Protein 4A8X (pdb70)

InterPro domains:
  IPR000504 RNA recognition motif domain [PF00076] (164-233)
  IPR000504 RNA recognition motif domain [PS50102] (161-240)
  IPR000504 RNA recognition motif domain [SM00360] (162-236)
  IPR012677 Nucleotide-binding alpha-beta plait domain superfamily [G3DSA:3.30.70.330] (127-305)
  IPR034201 RNPS1, RNA recognition motif [cd12365] (163-236)
  IPR035979 RNA-binding domain superfamily [SSF54928] (105-235)

CATH classification: 3.30.70.330

Nearest PDB structures (foldseek):
  4a8x-assembly1_A  TM=1.011E+00  e=8.736E-20  Homo sapiens
  8i0r-assembly1_4  TM=8.438E-01  e=8.632E-06  Homo sapiens
  8i0u-assembly1_4  TM=8.298E-01  e=2.847E-05  Homo sapiens
  8i0v-assembly1_4  TM=8.314E-01  e=3.474E-05  Homo sapiens
  7ocx-assembly1_C  TM=7.432E-01  e=3.780E-04  Caenorhabditis elegans

GO terms:
  GO:0005634 nucleus (C, IDA)
  GO:0005737 cytoplasm (C, IDA)
  GO:0003730 mRNA 3'-UTR binding (F, IDA)
  GO:0043065 positive regulation of apoptotic process (P, IDA)
  GO:0061574 ASAP complex (C, IDA)
  GO:0048025 negative regulation of mRNA splicing, via spliceosome (P, IDA)
  GO:0000184 nuclear-transcribed mRNA catabolic process, nonsense-mediated decay (P, IDA)
  GO:0035145 exon-exon junction complex (C, TAS)
  GO:0000184 nuclear-transcribed mRNA catabolic process, nonsense-mediated decay (P, IMP)
  GO:0000381 regulation of alternative mRNA splicing, via spliceosome (P, IMP)
  GO:0005634 nucleus (C, TAS)
  GO:0003723 RNA binding (F, TAS)
  GO:0006351 DNA-templated transcription (P, TAS)
  GO:0008380 RNA splicing (P, TAS)
  GO:0005654 nucleoplasm (C, TAS)
  GO:0005829 cytosol (C, TAS)
  GO:0005515 protein binding (F, IPI)
  GO:0005654 nucleoplasm (C, IDA)
  GO:0050684 regulation of mRNA processing (P, IDA)
  GO:0003723 RNA binding (F, HDA)

Solvent-accessible surface area: 12738 Å² total; per-residue (Å²): 165,185,133,36,36,15,0,45,0,5,149,9,5,79,12,6,49,54,105,0,0,86,63,0,0,46,64,10,18,137,17,142,92,52,42,28,32,71,32,213,150,13,93,72,11,21,85,19,62,0,50,0,30,2,119,53,45,107,28,1,92,95,0,39,114,37,0,64,23,1,28,0,0,12,35,117,1,59,5,65,51,31,149,56,111,70,96,245,151,47,100,120,54,8,109,92,4,112,21,104,33,30,0,7,14,34,13,52,63,109,86,46,46,98,119,187,126,100,134,41,75,74,101,141,42,1,0,2,2,1,49,0,0,20,26,104,116,40,53,35,27,153,50,90,46,0,58,80,30,99,46,11,94,72,54,23,81,15,48,1,27,40,45,0,32,1,88,52,1,8,60,54,0,48,137,72,83,96,90,9,64,50,100,23,2,53,0,29,0,0,9,1,47,20,31,90,101,151,107,14,19,107,58,58,116,23,13,33,10,74,1,73,75,102,40,143,36,22,88,44,23,0,47,58,56,128,8,124,13,10,14,16,1,1,0,1,9,58,70,113

Sequence (240 aa):
SMKPTKVHIGRLTRNVTKDHIMEIFSTYGKIKMIDMPVERMHHPHLSKGYAYVEFENPDEAEKALKHMDGGQIDGQEITATAVLAPWPRLLDDLFRKTKGTPCIYWLPLTPEAIAEPEKPIDREKTCPLLLRVFTTNNGRHHRMDEFSRGNVPSSELQIYTWMDATLKELTSLVKEVYPEARKKGTHFNFAIVFMDLKRPGYRVKEIGSTMSGRKGTDDSMTLQSQKFQIGDYLDIAITPP

Radius of gyration: 19.87 Å; Cα contacts (8 Å, |Δi|>4): 491; chains: 3; bounding box: 47×44×51 Å

Organism: Homo sapiens (NCBI:txid9606)

Structure (mmCIF, N/CA/C/O backbone):
data_4A8X
#
_entry.id   4A8X
#
_cell.length_a   38.868
_cell.length_b   73.331
_cell.length_c   50.754
_cell.angle_alpha   90.00
_cell.angle_beta   110.99
_cell.angle_gamma   90.00
#
_symmetry.space_group_name_H-M   'P 1 21 1'
#
loop_
_entity.id
_entity.type
_entity.pdbx_description
1 polymer 'RNA-BINDING PROTEIN WITH SERINE-RICH DOMAIN 1'
2 polymer 'HOOK-LIKE, ISOFORM A'
3 polymer 'HISTONE DEACETYLASE COMPLEX SUBUNIT SAP18'
4 water water
#
loop_
_atom_site.group_PDB
_atom_site.id
_atom_site.type_symbol
_atom_site.label_atom_id
_atom_site.label_alt_id
_atom_site.label_comp_id
_atom_site.label_asym_id
_atom_site.label_entity_id
_atom_site.label_seq_id
_atom_site.pdbx_PDB_ins_code
_atom_site.Cartn_x
_atom_site.Cartn_y
_atom_site.Cartn_z
_atom_site.occupancy
_atom_site.B_iso_or_equiv
_atom_site.auth_seq_id
_atom_site.auth_comp_id
_atom_site.auth_asym_id
_atom_site.auth_atom_id
_atom_site.pdbx_PDB_model_num
ATOM 1 N N . SER A 1 1 ? 28.305 -9.087 21.117 1.00 69.83 157 SER A N 1
ATOM 2 C CA . SER A 1 1 ? 28.291 -8.315 22.364 1.00 70.98 157 SER A CA 1
ATOM 3 C C . SER A 1 1 ? 28.676 -6.828 22.168 1.00 64.49 157 SER A C 1
ATOM 4 O O . SER A 1 1 ? 28.010 -5.950 22.717 1.00 60.90 157 SER A O 1
ATOM 11 N N . MET A 1 2 ? 29.725 -6.530 21.397 1.00 54.11 158 MET A N 1
ATOM 12 C CA . MET A 1 2 ? 30.001 -5.128 21.041 1.00 47.56 158 MET A CA 1
ATOM 13 C C . MET A 1 2 ? 28.805 -4.601 20.230 1.00 40.86 158 MET A C 1
ATOM 14 O O . MET A 1 2 ? 28.131 -5.362 19.553 1.00 43.97 158 MET A O 1
ATOM 28 N N . LYS A 1 3 ? 28.510 -3.311 20.313 1.00 37.27 159 LYS A N 1
ATOM 29 C CA . LYS A 1 3 ? 27.340 -2.804 19.613 1.00 34.98 159 LYS A CA 1
ATOM 30 C C . LYS A 1 3 ? 27.787 -2.283 18.230 1.00 32.63 159 LYS A C 1
ATOM 31 O O . LYS A 1 3 ? 28.966 -1.962 18.025 1.00 33.69 159 LYS A O 1
ATOM 50 N N . PRO A 1 4 ? 26.859 -2.242 17.276 1.00 32.51 160 PRO A N 1
ATOM 51 C CA . PRO A 1 4 ? 27.217 -1.879 15.899 1.00 32.06 160 PRO A CA 1
ATOM 52 C C . PRO A 1 4 ? 27.439 -0.383 15.740 1.00 31.40 160 PRO A C 1
ATOM 53 O O . PRO A 1 4 ? 26.841 0.393 16.490 1.00 28.84 160 PRO A O 1
ATOM 64 N N . THR A 1 5 ? 28.241 0.006 14.752 1.00 26.00 161 THR A N 1
ATOM 65 C CA . THR A 1 5 ? 28.410 1.420 14.381 1.00 25.27 161 THR A CA 1
ATOM 66 C C . THR A 1 5 ? 27.899 1.761 12.973 1.00 24.72 161 THR A C 1
ATOM 67 O O . THR A 1 5 ? 27.833 2.934 12.599 1.00 23.54 161 THR A O 1
ATOM 78 N N . LYS A 1 6 ? 27.536 0.746 12.198 1.00 21.74 162 LYS A N 1
ATOM 79 C CA . LYS A 1 6 ? 27.115 0.952 10.811 1.00 21.07 162 LYS A CA 1
ATOM 80 C C . LYS A 1 6 ? 25.598 0.846 10.694 1.00 19.37 162 LYS A C 1
ATOM 81 O O . LYS A 1 6 ? 24.990 -0.048 11.281 1.00 19.69 162 LYS A O 1
ATOM 100 N N . VAL A 1 7 ? 24.988 1.734 9.926 1.00 19.16 163 VAL A N 1
ATOM 101 C CA . VAL A 1 7 ? 23.539 1.711 9.732 1.00 20.71 163 VAL A CA 1
ATOM 102 C C . VAL A 1 7 ? 23.168 1.718 8.229 1.00 25.69 163 VAL A C 1
ATOM 103 O O . VAL A 1 7 ? 23.856 2.365 7.418 1.00 23.89 163 VAL A O 1
ATOM 116 N N . HIS A 1 8 ? 22.097 0.995 7.877 1.00 20.21 164 HIS A N 1
ATOM 117 C CA . HIS A 1 8 ? 21.535 1.016 6.512 1.00 18.32 164 HIS A CA 1
ATOM 118 C C . HIS A 1 8 ? 20.374 2.013 6.504 1.00 18.11 164 HIS A C 1
ATOM 119 O O . HIS A 1 8 ? 19.474 1.954 7.348 1.00 19.53 164 HIS A O 1
ATOM 133 N N . ILE A 1 9 ? 20.410 2.940 5.580 1.00 16.26 165 ILE A N 1
ATOM 134 C CA . ILE A 1 9 ? 19.323 3.892 5.372 1.00 18.80 165 ILE A CA 1
ATOM 135 C C . ILE A 1 9 ? 18.559 3.532 4.096 1.00 21.38 165 ILE A C 1
ATOM 136 O O . ILE A 1 9 ? 19.158 3.440 3.026 1.00 23.38 165 ILE A O 1
ATOM 152 N N . GLY A 1 10 ? 17.243 3.337 4.216 1.00 18.36 166 GLY A N 1
ATOM 153 C CA . GLY A 1 10 ? 16.423 2.864 3.110 1.00 20.18 166 GLY A CA 1
ATOM 154 C C . GLY A 1 10 ? 15.342 3.861 2.705 1.00 20.38 166 GLY A C 1
ATOM 155 O O . GLY A 1 10 ? 15.014 4.784 3.459 1.00 20.75 166 GLY A O 1
ATOM 159 N N . ARG A 1 11 ? 14.797 3.656 1.510 1.00 18.14 167 ARG A N 1
ATOM 160 C CA . ARG A 1 11 ? 13.702 4.473 0.967 1.00 20.45 167 ARG A CA 1
ATOM 161 C C . ARG A 1 11 ? 14.122 5.919 0.656 1.00 19.71 167 ARG A C 1
ATOM 162 O O . ARG A 1 11 ? 13.362 6.857 0.837 1.00 21.41 167 ARG A O 1
ATOM 183 N N . LEU A 1 12 ? 15.340 6.092 0.187 1.00 17.78 168 LEU A N 1
ATOM 184 C CA . LEU A 1 12 ? 15.821 7.403 -0.193 1.00 19.03 168 LEU A CA 1
ATOM 185 C C . LEU A 1 12 ? 15.218 7.739 -1.544 1.00 21.02 168 LEU A C 1
ATOM 186 O O . LEU A 1 12 ? 15.290 6.905 -2.467 1.00 17.97 168 LEU A O 1
ATOM 202 N N . THR A 1 13 ? 14.631 8.928 -1.692 1.00 15.42 169 THR A N 1
ATOM 203 C CA . THR A 1 13 ? 14.162 9.337 -3.005 1.00 19.33 169 THR A CA 1
ATOM 204 C C . THR A 1 13 ? 15.296 9.515 -4.013 1.00 20.49 169 THR A C 1
ATOM 205 O O . THR A 1 13 ? 16.477 9.623 -3.639 1.00 16.78 169 THR A O 1
ATOM 216 N N . ARG A 1 14 ? 14.921 9.554 -5.303 1.00 22.65 170 ARG A N 1
ATOM 217 C CA . ARG A 1 14 ? 15.866 9.806 -6.379 1.00 22.12 170 ARG A CA 1
ATOM 218 C C . ARG A 1 14 ? 16.486 11.218 -6.357 1.00 22.75 170 ARG A C 1
ATOM 219 O O . ARG A 1 14 ? 17.428 11.497 -7.083 1.00 25.06 170 ARG A O 1
ATOM 240 N N . ASN A 1 15 ? 15.947 12.140 -5.553 1.00 21.03 171 ASN A N 1
ATOM 241 C CA . ASN A 1 15 ? 16.588 13.445 -5.386 1.00 19.74 171 ASN A CA 1
ATOM 242 C C . ASN A 1 15 ? 17.770 13.407 -4.376 1.00 21.69 171 ASN A C 1
ATOM 243 O O . ASN A 1 15 ? 18.581 14.335 -4.336 1.00 17.55 171 ASN A O 1
ATOM 254 N N . VAL A 1 16 ? 17.838 12.384 -3.520 1.00 18.79 172 VAL A N 1
ATOM 255 C CA . VAL A 1 16 ? 18.806 12.422 -2.392 1.00 18.37 172 VAL A CA 1
ATOM 256 C C . VAL A 1 16 ? 20.231 12.082 -2.846 1.00 21.77 172 VAL A C 1
ATOM 257 O O . VAL A 1 16 ? 20.458 11.026 -3.436 1.00 23.02 172 VAL A O 1
ATOM 270 N N . THR A 1 17 ? 21.170 12.986 -2.560 1.00 18.62 173 THR A N 1
ATOM 271 C CA . THR A 1 17 ? 22.584 12.834 -2.908 1.00 21.34 173 THR A CA 1
ATOM 272 C C . THR A 1 17 ? 23.390 12.297 -1.734 1.00 22.90 173 THR A C 1
ATOM 273 O O . THR A 1 17 ? 22.946 12.354 -0.586 1.00 19.58 173 THR A O 1
ATOM 284 N N . LYS A 1 18 ? 24.591 11.798 -2.030 1.00 22.42 174 LYS A N 1
ATOM 285 C CA . LYS A 1 18 ? 25.522 11.356 -1.002 1.00 26.24 174 LYS A CA 1
ATOM 286 C C . LYS A 1 18 ? 25.833 12.502 -0.036 1.00 22.70 174 LYS A C 1
ATOM 287 O O . LYS A 1 18 ? 25.942 12.262 1.145 1.00 23.18 174 LYS A O 1
ATOM 291 N N . ASP A 1 19 ? 25.961 13.736 -0.538 1.00 26.05 175 ASP A N 1
ATOM 292 C CA . ASP A 1 19 ? 26.214 14.920 0.312 1.00 30.36 175 ASP A CA 1
ATOM 293 C C . ASP A 1 19 ? 25.045 15.241 1.250 1.00 27.98 175 ASP A C 1
ATOM 294 O O . ASP A 1 19 ? 25.238 15.723 2.374 1.00 23.37 175 ASP A O 1
ATOM 303 N N . HIS A 1 20 ? 23.823 14.989 0.791 1.00 22.80 176 HIS A N 1
ATOM 304 C CA . HIS A 1 20 ? 22.652 15.197 1.618 1.00 19.22 176 HIS A CA 1
ATOM 305 C C . HIS A 1 20 ? 22.751 14.245 2.812 1.00 20.64 176 HIS A C 1
ATOM 306 O O . HIS A 1 20 ? 22.479 14.626 3.943 1.00 19.21 176 HIS A O 1
ATOM 320 N N . ILE A 1 21 ? 23.153 13.012 2.543 1.00 16.93 177 ILE A N 1
ATOM 321 C CA . ILE A 1 21 ? 23.225 11.988 3.584 1.00 19.77 177 ILE A CA 1
ATOM 322 C C . ILE A 1 21 ? 24.316 12.360 4.582 1.00 17.55 177 ILE A C 1
ATOM 323 O O . ILE A 1 21 ? 24.140 12.199 5.790 1.00 19.48 177 ILE A O 1
ATOM 339 N N . MET A 1 22 ? 25.445 12.857 4.080 1.00 23.20 178 MET A N 1
ATOM 340 C CA . MET A 1 22 ? 26.554 13.289 4.943 1.00 22.30 178 MET A CA 1
ATOM 341 C C . MET A 1 22 ? 26.072 14.410 5.856 1.00 24.08 178 MET A C 1
ATOM 342 O O . MET A 1 22 ? 26.280 14.371 7.081 1.00 22.27 178 MET A O 1
ATOM 356 N N . GLU A 1 23 ? 25.434 15.418 5.261 1.00 22.81 179 GLU A N 1
ATOM 357 C CA . GLU A 1 23 ? 24.931 16.567 6.009 1.00 26.33 179 GLU A CA 1
ATOM 358 C C . GLU A 1 23 ? 23.876 16.159 7.068 1.00 24.16 179 GLU A C 1
ATOM 359 O O . GLU A 1 23 ? 23.941 16.574 8.237 1.00 20.11 179 GLU A O 1
ATOM 371 N N . ILE A 1 24 ? 22.914 15.320 6.681 1.00 18.35 180 ILE A N 1
ATOM 372 C CA . ILE A 1 24 ? 21.830 14.991 7.572 1.00 16.31 180 ILE A CA 1
ATOM 373 C C . ILE A 1 24 ? 22.326 14.119 8.756 1.00 17.49 180 ILE A C 1
ATOM 374 O O . ILE A 1 24 ? 22.004 14.379 9.909 1.00 17.79 180 ILE A O 1
ATOM 390 N N . PHE A 1 25 ? 23.079 13.077 8.467 1.00 17.01 181 PHE A N 1
ATOM 391 C CA . PHE A 1 25 ? 23.419 12.101 9.494 1.00 21.16 181 PHE A CA 1
ATOM 392 C C . PHE A 1 25 ? 24.593 12.545 10.374 1.00 21.48 181 PHE A C 1
ATOM 393 O O . PHE A 1 25 ? 24.792 12.049 11.493 1.00 20.46 181 PHE A O 1
ATOM 410 N N . SER A 1 26 ? 25.329 13.524 9.886 1.00 19.91 182 SER A N 1
ATOM 411 C CA . SER A 1 26 ? 26.386 14.140 10.691 1.00 24.96 182 SER A CA 1
ATOM 412 C C . SER A 1 26 ? 25.767 14.844 11.894 1.00 26.10 182 SER A C 1
ATOM 413 O O . SER A 1 26 ? 26.440 15.064 12.914 1.00 26.69 182 SER A O 1
ATOM 421 N N . THR A 1 27 ? 24.486 15.186 11.787 1.00 23.76 183 THR A N 1
ATOM 422 C CA . THR A 1 27 ? 23.713 15.655 12.944 1.00 29.29 183 THR A CA 1
ATOM 423 C C . THR A 1 27 ? 23.902 14.724 14.159 1.00 27.38 183 THR A C 1
ATOM 424 O O . THR A 1 27 ? 23.797 15.178 15.297 1.00 25.99 183 THR A O 1
ATOM 435 N N . TYR A 1 28 ? 24.134 13.430 13.916 1.00 22.31 184 TYR A N 1
ATOM 436 C CA . TYR A 1 28 ? 24.050 12.434 14.987 1.00 25.03 184 TYR A CA 1
ATOM 437 C C . TYR A 1 28 ? 25.427 11.916 15.433 1.00 30.09 184 TYR A C 1
ATOM 438 O O . TYR A 1 28 ? 25.512 11.151 16.392 1.00 28.03 184 TYR A O 1
ATOM 456 N N . GLY A 1 29 ? 26.495 12.326 14.749 1.00 29.79 185 GLY A N 1
ATOM 457 C CA . GLY A 1 29 ? 27.818 11.884 15.135 1.00 31.70 185 GLY A CA 1
ATOM 458 C C . GLY A 1 29 ? 28.791 12.029 13.997 1.00 30.68 185 GLY A C 1
ATOM 459 O O . GLY A 1 29 ? 28.433 12.497 12.926 1.00 31.80 185 GLY A O 1
ATOM 463 N N . LYS A 1 30 ? 30.024 11.620 14.244 1.00 30.90 186 LYS A N 1
ATOM 464 C CA . LYS A 1 30 ? 31.081 11.678 13.258 1.00 31.33 186 LYS A CA 1
ATOM 465 C C . LYS A 1 30 ? 31.001 10.471 12.330 1.00 29.87 186 LYS A C 1
ATOM 466 O O . LYS A 1 30 ? 31.045 9.332 12.778 1.00 28.57 186 LYS A O 1
ATOM 485 N N . ILE A 1 31 ? 30.924 10.742 11.041 1.00 26.89 187 ILE A N 1
ATOM 486 C CA . ILE A 1 31 ? 30.787 9.695 10.047 1.00 28.10 187 ILE A CA 1
ATOM 487 C C . ILE A 1 31 ? 32.177 9.301 9.557 1.00 31.93 187 ILE A C 1
ATOM 488 O O . ILE A 1 31 ? 32.978 10.148 9.159 1.00 34.44 187 ILE A O 1
ATOM 504 N N . LYS A 1 32 ? 32.466 8.010 9.619 1.00 27.70 188 LYS A N 1
ATOM 505 C CA . LYS A 1 32 ? 33.766 7.483 9.217 1.00 35.52 188 LYS A CA 1
ATOM 506 C C . LYS A 1 32 ? 33.758 6.925 7.798 1.00 33.15 188 LYS A C 1
ATOM 507 O O . LYS A 1 32 ? 34.807 6.846 7.162 1.00 30.66 188 LYS A O 1
ATOM 526 N N . MET A 1 33 ? 32.589 6.512 7.304 1.00 27.15 189 MET A N 1
ATOM 527 C CA . MET A 1 33 ? 32.475 5.999 5.935 1.00 31.75 189 MET A CA 1
ATOM 528 C C . MET A 1 33 ? 31.027 6.060 5.458 1.00 30.78 189 MET A C 1
ATOM 529 O O . MET A 1 33 ? 30.109 5.886 6.268 1.00 27.59 189 MET A O 1
ATOM 543 N N . ILE A 1 34 ? 30.830 6.355 4.164 1.00 25.89 190 ILE A N 1
ATOM 544 C CA . ILE A 1 34 ? 29.521 6.259 3.527 1.00 27.04 190 ILE A CA 1
ATOM 545 C C . ILE A 1 34 ? 29.599 5.433 2.243 1.00 30.82 190 ILE A C 1
ATOM 546 O O . ILE A 1 34 ? 30.579 5.510 1.482 1.00 32.65 190 ILE A O 1
ATOM 562 N N . ASP A 1 35 ? 28.575 4.620 2.006 1.00 29.65 191 ASP A N 1
ATOM 563 C CA . ASP A 1 35 ? 28.489 3.858 0.760 1.00 29.62 191 ASP A CA 1
ATOM 564 C C . ASP A 1 35 ? 27.076 3.992 0.189 1.00 31.68 191 ASP A C 1
ATOM 565 O O . ASP A 1 35 ? 26.109 3.508 0.793 1.00 28.27 191 ASP A O 1
ATOM 574 N N . MET A 1 36 ? 26.964 4.677 -0.947 1.00 27.87 192 MET A N 1
ATOM 575 C CA . MET A 1 36 ? 25.700 4.927 -1.602 1.00 30.52 192 MET A CA 1
ATOM 576 C C . MET A 1 36 ? 25.785 4.441 -3.081 1.00 28.78 192 MET A C 1
ATOM 577 O O . MET A 1 36 ? 26.120 5.195 -3.988 1.00 30.10 192 MET A O 1
ATOM 591 N N . PRO A 1 37 ? 25.469 3.164 -3.310 1.00 25.72 193 PRO A N 1
ATOM 592 C CA . PRO A 1 37 ? 25.679 2.574 -4.635 1.00 31.98 193 PRO A CA 1
ATOM 593 C C . PRO A 1 37 ? 24.767 3.220 -5.680 1.00 36.62 193 PRO A C 1
ATOM 594 O O . PRO A 1 37 ? 23.659 3.672 -5.364 1.00 34.20 193 PRO A O 1
ATOM 605 N N . VAL A 1 38 ? 25.254 3.257 -6.916 1.00 39.60 194 VAL A N 1
ATOM 606 C CA . VAL A 1 38 ? 24.551 3.903 -8.019 1.00 37.12 194 VAL A CA 1
ATOM 607 C C . VAL A 1 38 ? 24.044 2.863 -8.998 1.00 37.86 194 VAL A C 1
ATOM 608 O O . VAL A 1 38 ? 24.541 1.747 -9.027 1.00 37.20 194 VAL A O 1
ATOM 621 N N . GLU A 1 39 ? 23.068 3.241 -9.815 1.00 41.14 195 GLU A N 1
ATOM 622 C CA . GLU A 1 39 ? 22.555 2.344 -10.848 1.00 43.79 195 GLU A CA 1
ATOM 623 C C . GLU A 1 39 ? 23.667 2.046 -11.877 1.00 40.14 195 GLU A C 1
ATOM 624 O O . GLU A 1 39 ? 24.237 2.963 -12.487 1.00 42.28 195 GLU A O 1
ATOM 636 N N . ARG A 1 40 ? 23.997 0.767 -12.014 1.00 46.45 196 ARG A N 1
ATOM 637 C CA . ARG A 1 40 ? 25.010 0.309 -12.973 1.00 58.58 196 ARG A CA 1
ATOM 638 C C . ARG A 1 40 ? 24.867 0.980 -14.342 1.00 59.19 196 ARG A C 1
ATOM 639 O O . ARG A 1 40 ? 25.804 1.602 -14.856 1.00 52.44 196 ARG A O 1
ATOM 660 N N . MET A 1 41 ? 23.669 0.880 -14.902 1.00 55.76 197 MET A N 1
ATOM 661 C CA . MET A 1 41 ? 23.402 1.372 -16.244 1.00 59.55 197 MET A CA 1
ATOM 662 C C . MET A 1 41 ? 22.979 2.846 -16.272 1.00 57.24 197 MET A C 1
ATOM 663 O O . MET A 1 41 ? 22.822 3.421 -17.352 1.00 49.65 197 MET A O 1
ATOM 677 N N . HIS A 1 42 ? 22.745 3.446 -15.101 1.00 51.64 198 HIS A N 1
ATOM 678 C CA A HIS A 1 42 ? 22.511 4.886 -15.003 0.50 49.07 198 HIS A CA 1
ATOM 679 C CA B HIS A 1 42 ? 22.539 4.894 -15.015 0.50 49.10 198 HIS A CA 1
ATOM 680 C C . HIS A 1 42 ? 23.224 5.452 -13.772 1.00 45.63 198 HIS A C 1
ATOM 681 O O . HIS A 1 42 ? 22.580 5.740 -12.761 1.00 41.18 198 HIS A O 1
ATOM 708 N N . PRO A 1 43 ? 24.553 5.619 -13.856 1.00 45.53 199 PRO A N 1
ATOM 709 C CA . PRO A 1 43 ? 25.385 6.031 -12.712 1.00 42.75 199 PRO A CA 1
ATOM 710 C C . PRO A 1 43 ? 25.001 7.357 -12.041 1.00 40.10 199 PRO A C 1
ATOM 711 O O . PRO A 1 43 ? 25.444 7.604 -10.925 1.00 35.06 199 PRO A O 1
ATOM 722 N N . HIS A 1 44 ? 24.212 8.198 -12.698 1.00 38.32 200 HIS A N 1
ATOM 723 C CA . HIS A 1 44 ? 23.844 9.473 -12.092 1.00 37.95 200 HIS A CA 1
ATOM 724 C C . HIS A 1 44 ? 22.749 9.291 -11.031 1.00 34.12 200 HIS A C 1
ATOM 725 O O . HIS A 1 44 ? 22.396 10.241 -10.322 1.00 29.72 200 HIS A O 1
ATOM 739 N N . LEU A 1 45 ? 22.230 8.067 -10.940 1.00 33.44 201 LEU A N 1
ATOM 740 C CA . LEU A 1 45 ? 21.133 7.735 -10.055 1.00 29.71 201 LEU A CA 1
ATOM 741 C C . LEU A 1 45 ? 21.579 6.753 -8.983 1.00 29.95 201 LEU A C 1
ATOM 742 O O . LEU A 1 45 ? 22.339 5.833 -9.250 1.00 32.06 201 LEU A O 1
ATOM 758 N N . SER A 1 46 ? 21.074 6.935 -7.778 1.00 24.91 202 SER A N 1
ATOM 759 C CA . SER A 1 46 ? 21.365 6.005 -6.687 1.00 25.31 202 SER A CA 1
ATOM 760 C C . SER A 1 46 ? 20.413 4.821 -6.770 1.00 26.86 202 SER A C 1
ATOM 761 O O . SER A 1 46 ? 19.451 4.846 -7.548 1.00 26.95 202 SER A O 1
ATOM 769 N N . LYS A 1 47 ? 20.673 3.784 -5.980 1.00 24.71 203 LYS A N 1
ATOM 770 C CA . LYS A 1 47 ? 19.746 2.677 -5.834 1.00 25.62 203 LYS A CA 1
ATOM 771 C C . LYS A 1 47 ? 18.727 2.880 -4.709 1.00 27.41 203 LYS A C 1
ATOM 772 O O . LYS A 1 47 ? 17.951 1.974 -4.390 1.00 26.04 203 LYS A O 1
ATOM 791 N N . GLY A 1 48 ? 18.732 4.048 -4.076 1.00 21.68 204 GLY A N 1
ATOM 792 C CA . GLY A 1 48 ? 17.697 4.358 -3.096 1.00 24.04 204 GLY A CA 1
ATOM 793 C C . GLY A 1 48 ? 18.036 3.967 -1.666 1.00 21.39 204 GLY A C 1
ATOM 794 O O . GLY A 1 48 ? 17.164 3.939 -0.809 1.00 20.56 204 GLY A O 1
ATOM 798 N N . TYR A 1 49 ? 19.312 3.679 -1.414 1.00 20.88 205 TYR A N 1
ATOM 799 C CA . TYR A 1 49 ? 19.751 3.390 -0.066 1.00 20.09 205 TYR A CA 1
ATOM 800 C C . TYR A 1 49 ? 21.216 3.801 0.159 1.00 21.17 205 TYR A C 1
ATOM 801 O O . TYR A 1 49 ? 21.945 4.069 -0.802 1.00 20.12 205 TYR A O 1
ATOM 819 N N . ALA A 1 50 ? 21.619 3.865 1.435 1.00 18.70 206 ALA A N 1
ATOM 820 C CA . ALA A 1 50 ? 22.998 4.166 1.798 1.00 22.82 206 ALA A CA 1
ATOM 821 C C . ALA A 1 50 ? 23.404 3.421 3.072 1.00 24.77 206 ALA A C 1
ATOM 822 O O . ALA A 1 50 ? 22.563 3.132 3.926 1.00 24.29 206 ALA A O 1
ATOM 829 N N . TYR A 1 51 ? 24.694 3.111 3.197 1.00 22.14 207 TYR A N 1
ATOM 830 C CA . TYR A 1 51 ? 25.218 2.689 4.495 1.00 23.58 207 TYR A CA 1
ATOM 831 C C . TYR A 1 51 ? 26.022 3.840 5.082 1.00 27.09 207 TYR A C 1
ATOM 832 O O . TYR A 1 51 ? 26.783 4.524 4.369 1.00 30.54 207 TYR A O 1
ATOM 850 N N . VAL A 1 52 ? 25.828 4.076 6.373 1.00 22.12 208 VAL A N 1
ATOM 851 C CA . VAL A 1 52 ? 26.587 5.092 7.092 1.00 22.93 208 VAL A CA 1
ATOM 852 C C . VAL A 1 52 ? 27.261 4.460 8.328 1.00 25.32 208 VAL A C 1
ATOM 853 O O . VAL A 1 52 ? 26.597 3.826 9.156 1.00 21.52 208 VAL A O 1
ATOM 866 N N . GLU A 1 53 ? 28.574 4.620 8.438 1.00 24.36 209 GLU A N 1
ATOM 867 C CA . GLU A 1 53 ? 29.305 4.083 9.587 1.00 28.01 209 GLU A CA 1
ATOM 868 C C . GLU A 1 53 ? 29.799 5.227 10.441 1.00 26.68 209 GLU A C 1
ATOM 869 O O . GLU A 1 53 ? 30.486 6.120 9.942 1.00 25.54 209 GLU A O 1
ATOM 881 N N . PHE A 1 54 ? 29.443 5.190 11.723 1.00 23.92 210 PHE A N 1
ATOM 882 C CA . PHE A 1 54 ? 29.828 6.224 12.667 1.00 24.35 210 PHE A CA 1
ATOM 883 C C . PHE A 1 54 ? 31.080 5.789 13.423 1.00 27.10 210 PHE A C 1
ATOM 884 O O . PHE A 1 54 ? 31.505 4.633 13.339 1.00 30.19 210 PHE A O 1
ATOM 901 N N . GLU A 1 55 ? 31.657 6.729 14.155 1.00 26.49 211 GLU A N 1
ATOM 902 C CA . GLU A 1 55 ? 32.839 6.482 14.955 1.00 28.86 211 GLU A CA 1
ATOM 903 C C . GLU A 1 55 ? 32.555 5.617 16.188 1.00 35.53 211 GLU A C 1
ATOM 904 O O . GLU A 1 55 ? 33.435 4.873 16.656 1.00 35.28 211 GLU A O 1
ATOM 916 N N . ASN A 1 56 ? 31.360 5.727 16.754 1.00 33.48 212 ASN A N 1
ATOM 917 C CA . ASN A 1 56 ? 31.067 4.925 17.942 1.00 33.64 212 ASN A CA 1
ATOM 918 C C . ASN A 1 56 ? 29.613 4.500 18.019 1.00 27.43 212 ASN A C 1
ATOM 919 O O . ASN A 1 56 ? 28.744 5.094 17.392 1.00 29.46 212 ASN A O 1
ATOM 930 N N . PRO A 1 57 ? 29.345 3.412 18.730 1.00 29.64 213 PRO A N 1
ATOM 931 C CA . PRO A 1 57 ? 27.996 2.851 18.802 1.00 30.63 213 PRO A CA 1
ATOM 932 C C . PRO A 1 57 ? 26.942 3.800 19.344 1.00 28.30 213 PRO A C 1
ATOM 933 O O . PRO A 1 57 ? 25.795 3.679 18.942 1.00 29.45 213 PRO A O 1
ATOM 944 N N . ASP A 1 58 ? 27.301 4.691 20.263 1.00 29.04 214 ASP A N 1
ATOM 945 C CA . ASP A 1 58 ? 26.341 5.646 20.817 1.00 28.98 214 ASP A CA 1
ATOM 946 C C . ASP A 1 58 ? 25.772 6.532 19.695 1.00 27.81 214 ASP A C 1
ATOM 947 O O . ASP A 1 58 ? 24.596 6.809 19.644 1.00 29.79 214 ASP A O 1
ATOM 956 N N . GLU A 1 59 ? 26.627 6.974 18.805 1.00 26.51 215 GLU A N 1
ATOM 957 C CA . GLU A 1 59 ? 26.194 7.789 17.683 1.00 25.40 215 GLU A CA 1
ATOM 958 C C . GLU A 1 59 ? 25.228 7.020 16.755 1.00 28.46 215 GLU A C 1
ATOM 959 O O . GLU A 1 59 ? 24.151 7.525 16.397 1.00 23.75 215 GLU A O 1
ATOM 971 N N . ALA A 1 60 ? 25.607 5.798 16.372 1.00 25.20 216 ALA A N 1
ATOM 972 C CA . ALA A 1 60 ? 24.729 4.970 15.531 1.00 25.17 216 ALA A CA 1
ATOM 973 C C . ALA A 1 60 ? 23.364 4.736 16.178 1.00 26.33 216 ALA A C 1
ATOM 974 O O . ALA A 1 60 ? 22.306 4.849 15.517 1.00 22.10 216 ALA A O 1
ATOM 981 N N . GLU A 1 61 ? 23.373 4.409 17.466 1.00 26.42 217 GLU A N 1
ATOM 982 C CA . GLU A 1 61 ? 22.143 4.302 18.245 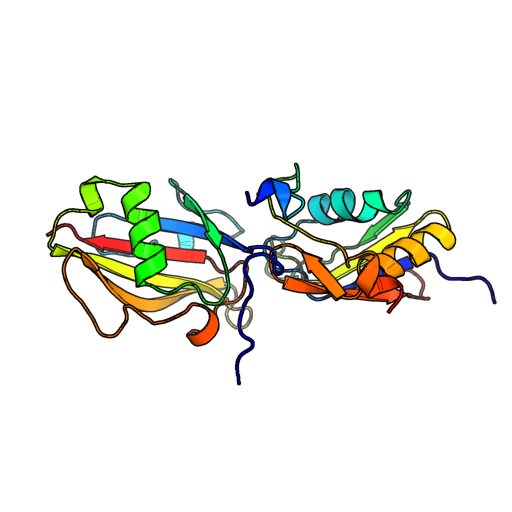1.00 27.35 217 GLU A CA 1
ATOM 983 C C . GLU A 1 61 ? 21.295 5.578 18.154 1.00 25.64 217 GLU A C 1
ATOM 984 O O . GLU A 1 61 ? 20.069 5.513 17.983 1.00 25.55 217 GLU A O 1
ATOM 996 N N . LYS A 1 62 ? 21.948 6.721 18.276 1.00 27.68 218 LYS A N 1
ATOM 997 C CA . LYS A 1 62 ? 21.266 8.020 18.229 1.00 27.97 218 LYS A CA 1
ATOM 998 C C . LYS A 1 62 ? 20.622 8.245 16.873 1.00 24.87 218 LYS A C 1
ATOM 999 O O . LYS A 1 62 ? 19.475 8.734 16.780 1.00 21.44 218 LYS A O 1
ATOM 1018 N N . ALA A 1 63 ? 21.372 7.919 15.834 1.00 25.30 219 ALA A N 1
ATOM 1019 C CA . ALA A 1 63 ? 20.848 8.068 14.469 1.00 23.51 219 ALA A CA 1
ATOM 1020 C C . ALA A 1 63 ? 19.634 7.185 14.259 1.00 21.88 219 ALA A C 1
ATOM 1021 O O . ALA A 1 63 ? 18.625 7.611 13.681 1.00 22.26 219 ALA A O 1
ATOM 1028 N N . LEU A 1 64 ? 19.730 5.947 14.707 1.00 22.43 220 LEU A N 1
ATOM 1029 C CA . LEU A 1 64 ? 18.612 5.009 14.569 1.00 25.29 220 LEU A CA 1
ATOM 1030 C C . LEU A 1 64 ? 17.384 5.503 15.350 1.00 24.41 220 LEU A C 1
ATOM 1031 O O . LEU A 1 64 ? 16.266 5.446 14.862 1.00 21.49 220 LEU A O 1
ATOM 1047 N N . LYS A 1 65 ? 17.632 5.936 16.581 1.00 30.67 221 LYS A N 1
ATOM 1048 C CA . LYS A 1 65 ? 16.631 6.543 17.461 1.00 32.72 221 LYS A CA 1
ATOM 1049 C C . LYS A 1 65 ? 15.828 7.698 16.786 1.00 31.40 221 LYS A C 1
ATOM 1050 O O . LYS A 1 65 ? 14.585 7.683 16.800 1.00 29.71 221 LYS A O 1
ATOM 1069 N N . HIS A 1 66 ? 16.530 8.662 16.174 1.00 26.83 222 HIS A N 1
ATOM 1070 C CA . HIS A 1 66 ? 15.902 9.839 15.555 1.00 26.67 222 HIS A CA 1
ATOM 1071 C C . HIS A 1 66 ? 15.435 9.663 14.111 1.00 25.65 222 HIS A C 1
ATOM 1072 O O . HIS A 1 66 ? 14.595 10.429 13.646 1.00 29.62 222 HIS A O 1
ATOM 1086 N N . MET A 1 67 ? 15.969 8.696 13.379 1.00 20.43 223 MET A N 1
ATOM 1087 C CA . MET A 1 67 ? 15.704 8.671 11.935 1.00 21.92 223 MET A CA 1
ATOM 1088 C C . MET A 1 67 ? 15.079 7.390 11.354 1.00 20.91 223 MET A C 1
ATOM 1089 O O . MET A 1 67 ? 14.698 7.380 10.190 1.00 23.77 223 MET A O 1
ATOM 1103 N N . ASP A 1 68 ? 14.939 6.326 12.138 1.00 22.53 224 ASP A N 1
ATOM 1104 C CA . ASP A 1 68 ? 14.230 5.166 11.647 1.00 24.64 224 ASP A CA 1
ATOM 1105 C C . ASP A 1 68 ? 12.757 5.548 11.717 1.00 26.10 224 ASP A C 1
ATOM 1106 O O . ASP A 1 68 ? 12.223 5.718 12.804 1.00 26.02 224 ASP A O 1
ATOM 1115 N N . GLY A 1 69 ? 12.126 5.780 10.571 1.00 25.45 225 GLY A N 1
ATOM 1116 C CA . GLY A 1 69 ? 10.803 6.391 10.582 1.00 24.87 225 GLY A CA 1
ATOM 1117 C C . GLY A 1 69 ? 10.786 7.892 10.413 1.00 24.55 225 GLY A C 1
ATOM 1118 O O . GLY A 1 69 ? 9.708 8.502 10.386 1.00 23.54 225 GLY A O 1
ATOM 1122 N N . GLY A 1 70 ? 11.974 8.498 10.292 1.00 19.12 226 GLY A N 1
ATOM 1123 C CA . GLY A 1 70 ? 12.111 9.922 10.036 1.00 18.44 226 GLY A CA 1
ATOM 1124 C C . GLY A 1 70 ? 11.805 10.153 8.546 1.00 18.60 226 GLY A C 1
ATOM 1125 O O . GLY A 1 70 ? 11.380 9.218 7.828 1.00 17.53 226 GLY A O 1
ATOM 1129 N N . GLN A 1 71 ? 11.969 11.382 8.105 1.00 18.75 227 GLN A N 1
ATOM 1130 C CA . GLN A 1 71 ? 11.647 11.762 6.725 1.00 19.29 227 GLN A CA 1
ATOM 1131 C C . GLN A 1 71 ? 12.804 12.441 6.034 1.00 17.61 227 GLN A C 1
ATOM 1132 O O . GLN A 1 71 ? 13.474 13.269 6.633 1.00 14.60 227 GLN A O 1
ATOM 1146 N N . ILE A 1 72 ? 13.015 12.106 4.757 1.00 13.71 228 ILE A N 1
ATOM 1147 C CA . ILE A 1 72 ? 13.992 12.783 3.909 1.00 12.74 228 ILE A CA 1
ATOM 1148 C C . ILE A 1 72 ? 13.369 13.018 2.518 1.00 13.44 228 ILE A 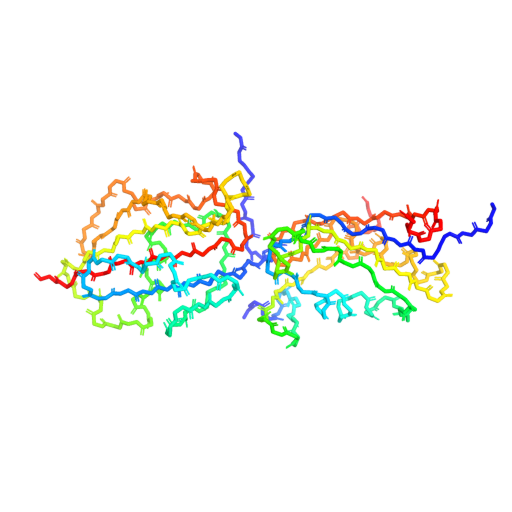C 1
ATOM 1149 O O . ILE A 1 72 ? 12.839 12.080 1.901 1.00 14.70 228 ILE A O 1
ATOM 1165 N N . ASP A 1 73 ? 13.423 14.261 2.070 1.00 12.66 229 ASP A N 1
ATOM 1166 C CA . ASP A 1 73 ? 12.780 14.722 0.836 1.00 20.44 229 ASP A CA 1
ATOM 1167 C C . ASP A 1 73 ? 11.346 14.244 0.681 1.00 19.95 229 ASP A C 1
ATOM 1168 O O . ASP A 1 73 ? 10.978 13.702 -0.380 1.00 19.50 229 ASP A O 1
ATOM 1177 N N . GLY A 1 74 ? 10.551 14.397 1.743 1.00 20.94 230 GLY A N 1
ATOM 1178 C CA . GLY A 1 74 ? 9.121 14.178 1.689 1.00 17.74 230 GLY A CA 1
ATOM 1179 C C . GLY A 1 74 ? 8.708 12.732 1.770 1.00 21.05 230 GLY A C 1
ATOM 1180 O O . GLY A 1 74 ? 7.553 12.402 1.544 1.00 22.11 230 GLY A O 1
ATOM 1184 N N . GLN A 1 75 ? 9.657 11.864 2.082 1.00 17.21 231 GLN A N 1
ATOM 1185 C CA . GLN A 1 75 ? 9.407 10.440 2.137 1.00 17.79 231 GLN A CA 1
ATOM 1186 C C . GLN A 1 75 ? 9.925 9.850 3.457 1.00 15.82 231 GLN A C 1
ATOM 1187 O O . GLN A 1 75 ? 11.024 10.169 3.921 1.00 18.62 231 GLN A O 1
ATOM 1201 N N . GLU A 1 76 ? 9.123 8.989 4.066 1.00 17.06 232 GLU A N 1
ATOM 1202 C CA . GLU A 1 76 ? 9.547 8.272 5.260 1.00 16.86 232 GLU A CA 1
ATOM 1203 C C . GLU A 1 76 ? 10.666 7.246 4.953 1.00 20.28 232 GLU A C 1
ATOM 1204 O O . GLU A 1 76 ? 10.605 6.511 3.962 1.00 18.51 232 GLU A O 1
ATOM 1216 N N . ILE A 1 77 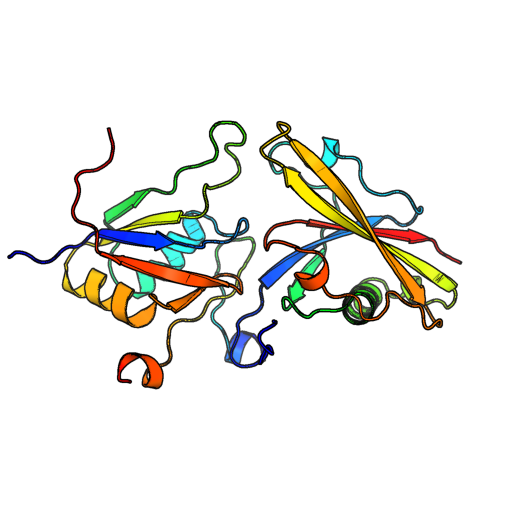? 11.722 7.242 5.777 1.00 16.56 233 ILE A N 1
ATOM 1217 C CA . ILE A 1 77 ? 12.897 6.377 5.521 1.00 14.57 233 ILE A CA 1
ATOM 1218 C C . ILE A 1 77 ? 13.004 5.312 6.619 1.00 19.13 233 ILE A C 1
ATOM 1219 O O . ILE A 1 77 ? 12.347 5.405 7.650 1.00 19.53 233 ILE A O 1
ATOM 1235 N N . THR A 1 78 ? 13.787 4.285 6.358 1.00 20.13 234 THR A N 1
ATOM 1236 C CA . THR A 1 78 ? 14.089 3.241 7.350 1.00 21.41 234 THR A CA 1
ATOM 1237 C C . THR A 1 78 ? 15.560 3.408 7.777 1.00 22.80 234 THR A C 1
ATOM 1238 O O . THR A 1 78 ? 16.381 3.870 6.993 1.00 21.19 234 THR A O 1
ATOM 1249 N N . ALA A 1 79 ? 15.868 3.066 9.016 1.00 18.70 235 ALA A N 1
ATOM 1250 C CA . ALA A 1 79 ? 17.246 3.094 9.505 1.00 19.52 235 ALA A CA 1
ATOM 1251 C C . ALA A 1 79 ? 17.457 1.859 10.370 1.00 23.20 235 ALA A C 1
ATOM 1252 O O . ALA A 1 79 ? 16.683 1.602 11.299 1.00 21.97 235 ALA A O 1
ATOM 1259 N N . THR A 1 80 ? 18.450 1.046 10.027 1.00 22.06 236 THR A N 1
ATOM 1260 C CA . THR A 1 80 ? 18.623 -0.212 10.745 1.00 26.21 236 THR A CA 1
ATOM 1261 C C . THR A 1 80 ? 20.097 -0.552 10.924 1.00 24.96 236 THR A C 1
ATOM 1262 O O . THR A 1 80 ? 20.925 -0.313 10.043 1.00 22.82 236 THR A O 1
ATOM 1273 N N . ALA A 1 81 ? 20.427 -1.147 12.057 1.00 22.17 237 ALA A N 1
ATOM 1274 C CA . ALA A 1 81 ? 21.815 -1.498 12.342 1.00 24.74 237 ALA A CA 1
ATOM 1275 C C . ALA A 1 81 ? 22.276 -2.604 11.436 1.00 25.46 237 ALA A C 1
ATOM 1276 O O . ALA A 1 81 ? 21.520 -3.515 11.083 1.00 26.08 237 ALA A O 1
ATOM 1283 N N . VAL A 1 82 ? 23.545 -2.565 11.094 1.00 21.14 238 VAL A N 1
ATOM 1284 C CA . VAL A 1 82 ? 24.118 -3.563 10.215 1.00 26.44 238 VAL A CA 1
ATOM 1285 C C . VAL A 1 82 ? 25.425 -4.088 10.741 1.00 25.42 238 VAL A C 1
ATOM 1286 O O . VAL A 1 82 ? 26.323 -3.321 11.089 1.00 24.61 238 VAL A O 1
ATOM 1299 N N . LEU A 1 83 ? 25.536 -5.413 10.790 1.00 26.03 239 LEU A N 1
ATOM 1300 C CA . LEU A 1 83 ? 26.769 -6.072 11.167 1.00 27.85 239 LEU A CA 1
ATOM 1301 C C . LEU A 1 83 ? 27.257 -6.878 9.963 1.00 33.52 239 LEU A C 1
ATOM 1302 O O . LEU A 1 83 ? 26.865 -8.035 9.778 1.00 32.34 239 LEU A O 1
ATOM 1318 N N . ALA A 1 84 ? 28.130 -6.282 9.158 1.00 27.44 240 ALA A N 1
ATOM 1319 C CA . ALA A 1 84 ? 28.731 -7.005 8.033 1.00 31.62 240 ALA A CA 1
ATOM 1320 C C . ALA A 1 84 ? 29.947 -6.233 7.516 1.00 29.08 240 ALA A C 1
ATOM 1321 O O . ALA A 1 84 ? 29.972 -5.026 7.586 1.00 27.72 240 ALA A O 1
ATOM 1328 N N . PRO A 1 85 ? 30.966 -6.940 7.015 1.00 29.98 241 PRO A N 1
ATOM 1329 C CA . PRO A 1 85 ? 32.116 -6.228 6.454 1.00 30.86 241 PRO A CA 1
ATOM 1330 C C . PRO A 1 85 ? 31.660 -5.515 5.182 1.00 35.99 241 PRO A C 1
ATOM 1331 O O . PRO A 1 85 ? 30.603 -5.877 4.659 1.00 34.14 241 PRO A O 1
ATOM 1342 N N . TRP A 1 86 ? 32.416 -4.540 4.687 1.00 33.85 242 TRP A N 1
ATOM 1343 C CA . TRP A 1 86 ? 32.026 -3.876 3.441 1.00 41.74 242 TRP A CA 1
ATOM 1344 C C . TRP A 1 86 ? 31.959 -4.876 2.291 1.00 41.82 242 TRP A C 1
ATOM 1345 O O . TRP A 1 86 ? 32.723 -5.820 2.275 1.00 37.16 242 TRP A O 1
ATOM 1366 N N . PRO A 1 87 ? 31.028 -4.673 1.350 1.00 53.76 243 PRO A N 1
ATOM 1367 C CA . PRO A 1 87 ? 30.773 -5.690 0.326 1.00 59.86 243 PRO A CA 1
ATOM 1368 C C . PRO A 1 87 ? 31.993 -6.008 -0.525 1.00 62.66 243 PRO A C 1
ATOM 1369 O O . PRO A 1 87 ? 32.830 -5.131 -0.743 1.00 61.94 243 PRO A O 1
ATOM 1380 N N . ARG A 1 88 ? 32.099 -7.266 -0.956 1.00 63.99 244 ARG A N 1
ATOM 1381 C CA . ARG A 1 88 ? 33.082 -7.674 -1.955 1.00 66.75 244 ARG A CA 1
ATOM 1382 C C . ARG A 1 88 ? 32.360 -8.180 -3.202 1.00 66.03 244 ARG A C 1
ATOM 1383 O O . ARG A 1 88 ? 31.133 -8.067 -3.293 1.00 63.95 244 ARG A O 1
ATOM 1404 N N . LEU B 2 9 ? 7.203 29.595 6.656 1.00 54.91 656 LEU B N 1
ATOM 1405 C CA . LEU B 2 9 ? 6.574 28.579 7.486 1.00 51.18 656 LEU B CA 1
ATOM 1406 C C . LEU B 2 9 ? 7.260 27.232 7.283 1.00 42.31 656 LEU B C 1
ATOM 1407 O O . LEU B 2 9 ? 7.507 26.531 8.266 1.00 38.97 656 LEU B O 1
ATOM 1422 N N . LEU B 2 10 ? 7.575 26.852 6.037 1.00 31.87 657 LEU B N 1
ATOM 1423 C CA . LEU B 2 10 ? 8.259 25.562 5.829 1.00 31.77 657 LEU B CA 1
ATOM 1424 C C . LEU B 2 10 ? 9.523 25.452 6.680 1.00 30.20 657 LEU B C 1
ATOM 1425 O O . LEU B 2 10 ? 9.805 24.399 7.261 1.00 29.32 657 LEU B O 1
ATOM 1441 N N . ASP B 2 11 ? 10.279 26.540 6.754 1.00 36.76 658 ASP B N 1
ATOM 1442 C CA . ASP B 2 11 ? 11.552 26.532 7.464 1.00 41.26 658 ASP B CA 1
ATOM 1443 C C . ASP B 2 11 ? 11.387 26.496 8.992 1.00 42.58 658 ASP B C 1
ATOM 1444 O O . ASP B 2 11 ? 12.304 26.107 9.704 1.00 43.60 658 ASP B O 1
ATOM 1453 N N . ASP B 2 12 ? 10.210 26.862 9.482 1.00 44.16 659 ASP B N 1
ATOM 1454 C CA . ASP B 2 12 ? 9.887 26.706 10.889 1.00 48.14 659 ASP B CA 1
ATOM 1455 C C . ASP B 2 12 ? 9.565 25.246 11.195 1.00 47.26 659 ASP B C 1
ATOM 1456 O O . ASP B 2 12 ? 9.850 24.757 12.283 1.00 51.70 659 ASP B O 1
ATOM 1465 N N . LEU B 2 13 ? 8.969 24.556 10.228 1.00 32.64 660 LEU B N 1
ATOM 1466 C CA . LEU B 2 13 ? 8.425 23.221 10.451 1.00 27.48 660 LEU B CA 1
ATOM 1467 C C . LEU B 2 13 ? 9.430 22.113 10.184 1.00 25.74 660 LEU B C 1
ATOM 1468 O O . LEU B 2 13 ? 9.488 21.137 10.925 1.00 26.45 660 LEU B O 1
ATOM 1484 N N . PHE B 2 14 ? 10.248 22.295 9.149 1.00 22.10 661 PHE B N 1
ATOM 1485 C CA . PHE B 2 14 ? 11.076 21.249 8.593 1.00 22.56 661 PHE B CA 1
ATOM 1486 C C . PHE B 2 14 ? 12.517 21.724 8.455 1.00 25.14 661 PHE B C 1
ATOM 1487 O O . PHE B 2 14 ? 12.753 22.915 8.371 1.00 24.63 661 PHE B O 1
ATOM 1504 N N . ARG B 2 15 ? 13.458 20.781 8.402 1.00 22.88 662 ARG B N 1
ATOM 1505 C CA . ARG B 2 15 ? 14.872 21.090 8.227 1.00 26.48 662 ARG B CA 1
ATOM 1506 C C . ARG B 2 15 ? 15.199 21.120 6.760 1.00 27.26 662 ARG B C 1
ATOM 1507 O O . ARG B 2 15 ? 14.636 20.374 5.999 1.00 28.72 662 ARG B O 1
ATOM 1528 N N . LYS B 2 16 ? 16.108 21.985 6.352 1.00 27.25 663 LYS B N 1
ATOM 1529 C CA . LYS B 2 16 ? 16.437 22.075 4.934 1.00 25.70 663 LYS B CA 1
ATOM 1530 C C . LYS B 2 16 ? 17.939 21.899 4.765 1.00 26.09 663 LYS B C 1
ATOM 1531 O O . LYS B 2 16 ? 18.721 22.484 5.524 1.00 27.17 663 LYS B O 1
ATOM 1550 N N . THR B 2 17 ? 18.354 21.116 3.770 1.00 21.00 664 THR B N 1
ATOM 1551 C CA . THR B 2 17 ? 19.774 20.941 3.499 1.00 20.46 664 THR B CA 1
ATOM 1552 C C . THR B 2 17 ? 20.387 22.200 2.849 1.00 24.45 664 THR B C 1
ATOM 1553 O O . THR B 2 17 ? 19.714 22.971 2.152 1.00 24.65 664 THR B O 1
ATOM 1564 N N . LYS B 2 18 ? 21.676 22.381 3.079 1.00 29.72 665 LYS B N 1
ATOM 1565 C CA . LYS B 2 18 ? 22.453 23.350 2.338 1.00 35.30 665 LYS B CA 1
ATOM 1566 C C . LYS B 2 18 ? 22.883 22.693 1.040 1.00 34.45 665 LYS B C 1
ATOM 1567 O O . LYS B 2 18 ? 22.967 23.347 0.008 1.00 34.12 665 LYS B O 1
ATOM 1574 N N . GLY B 2 19 ? 23.156 21.394 1.063 1.00 31.21 666 GLY B N 1
ATOM 1575 C CA . GLY B 2 19 ? 23.571 20.721 -0.166 1.00 31.14 666 GLY B CA 1
ATOM 1576 C C . GLY B 2 19 ? 22.481 20.762 -1.244 1.00 32.51 666 GLY B C 1
ATOM 1577 O O . GLY B 2 19 ? 21.292 20.609 -0.928 1.00 25.90 666 GLY B O 1
ATOM 1581 N N . THR B 2 20 ? 22.856 20.937 -2.521 1.00 30.04 667 THR B N 1
ATOM 1582 C CA . THR B 2 20 ? 21.832 21.122 -3.569 1.00 28.95 667 THR B CA 1
ATOM 1583 C C . THR B 2 20 ? 21.639 19.887 -4.457 1.00 29.52 667 THR B C 1
ATOM 1584 O O . THR B 2 20 ? 22.542 19.040 -4.562 1.00 34.51 667 THR B O 1
ATOM 1595 N N . PRO B 2 21 ? 20.447 19.769 -5.090 1.00 29.78 668 PRO B N 1
ATOM 1596 C CA . PRO B 2 21 ? 19.329 20.694 -4.905 1.00 28.75 668 PRO B CA 1
ATOM 1597 C C . PRO B 2 21 ? 18.816 20.568 -3.463 1.00 25.37 668 PRO B C 1
ATOM 1598 O O . PRO B 2 21 ? 18.929 19.485 -2.845 1.00 24.78 668 PRO B O 1
ATOM 1609 N N . CYS B 2 22 ? 18.302 21.654 -2.904 1.00 24.53 669 CYS B N 1
ATOM 1610 C CA . CYS B 2 22 ? 17.955 21.634 -1.489 1.00 24.78 669 CYS B CA 1
ATOM 1611 C C . CYS B 2 22 ? 16.707 20.779 -1.263 1.00 21.78 669 CYS B C 1
ATOM 1612 O O . CYS B 2 22 ? 15.727 20.891 -2.001 1.00 19.98 669 CYS B O 1
ATOM 1620 N N . ILE B 2 23 ? 16.766 19.928 -0.240 1.00 18.85 670 ILE B N 1
ATOM 1621 C CA . ILE B 2 23 ? 15.646 19.099 0.142 1.00 19.21 670 ILE B CA 1
ATOM 1622 C C . ILE B 2 23 ? 15.342 19.346 1.599 1.00 20.01 670 ILE B C 1
ATOM 1623 O O . ILE B 2 23 ? 16.200 19.795 2.360 1.00 20.98 670 ILE B O 1
ATOM 1639 N N . TYR B 2 24 ? 14.110 19.052 1.982 1.00 17.48 671 TYR B N 1
ATOM 1640 C CA . TYR B 2 24 ? 13.724 19.144 3.379 1.00 20.50 671 TYR B CA 1
ATOM 1641 C C . TYR B 2 24 ? 13.823 17.768 4.024 1.00 22.25 671 TYR B C 1
ATOM 1642 O O . TYR B 2 24 ? 13.770 16.727 3.338 1.00 19.82 671 TYR B O 1
ATOM 1660 N N . TRP B 2 25 ? 13.962 17.758 5.342 1.00 16.79 672 TRP B N 1
ATOM 1661 C CA . TRP B 2 25 ? 13.964 16.508 6.109 1.00 15.99 672 TRP B CA 1
ATOM 1662 C C . TRP B 2 25 ? 13.500 16.744 7.535 1.00 18.28 672 TRP B C 1
ATOM 1663 O O . TRP B 2 25 ? 13.399 17.892 7.985 1.00 21.27 672 TRP B O 1
ATOM 1684 N N . LEU B 2 26 ? 13.201 15.663 8.249 1.00 19.23 673 LEU B N 1
ATOM 1685 C CA . LEU B 2 26 ? 12.650 15.816 9.571 1.00 18.40 673 LEU B CA 1
ATOM 1686 C C . LEU B 2 26 ? 12.797 14.537 10.367 1.00 21.12 673 LEU B C 1
ATOM 1687 O O . LEU B 2 26 ? 12.321 13.479 9.953 1.00 19.33 673 LEU B O 1
ATOM 1703 N N . PRO B 2 27 ? 13.478 14.625 11.507 1.00 22.00 674 PRO B N 1
ATOM 1704 C CA . PRO B 2 27 ? 13.585 13.481 12.410 1.00 25.08 674 PRO B CA 1
ATOM 1705 C C . PRO B 2 27 ? 12.301 13.245 13.194 1.00 23.87 674 PRO B C 1
ATOM 1706 O O . PRO B 2 27 ? 11.341 14.019 13.150 1.00 26.49 674 PRO B O 1
ATOM 1717 N N . LEU B 2 28 ? 12.251 12.128 13.881 1.00 28.30 675 LEU B N 1
ATOM 1718 C CA . LEU B 2 28 ? 11.100 11.857 14.736 1.00 34.28 675 LEU B CA 1
ATOM 1719 C C . LEU B 2 28 ? 11.035 12.901 15.825 1.00 39.18 675 LEU B C 1
ATOM 1720 O O . LEU B 2 28 ? 12.075 13.424 16.268 1.00 37.25 675 LEU B O 1
ATOM 1736 N N . THR B 2 29 ? 9.811 13.221 16.239 1.00 43.71 676 THR B N 1
ATOM 1737 C CA . THR B 2 29 ? 9.596 14.121 17.359 1.00 50.19 676 THR B CA 1
ATOM 1738 C C . THR B 2 29 ? 10.077 13.455 18.650 1.00 52.30 676 THR B C 1
ATOM 1739 O O . THR B 2 29 ? 9.982 12.211 18.806 1.00 40.30 676 THR B O 1
ATOM 1750 N N . PRO B 2 30 ? 10.598 14.271 19.583 1.00 56.40 677 PRO B N 1
ATOM 1751 C CA . PRO B 2 30 ? 10.999 13.770 20.906 1.00 59.31 677 PRO B CA 1
ATOM 1752 C C . PRO B 2 30 ? 9.900 12.877 21.462 1.00 58.66 677 PRO B C 1
ATOM 1753 O O . PRO B 2 30 ? 10.147 11.801 22.028 1.00 57.85 677 PRO B O 1
ATOM 1764 N N . GLU B 2 31 ? 8.676 13.352 21.258 1.00 58.75 678 GLU B N 1
ATOM 1765 C CA . GLU B 2 31 ? 7.478 12.628 21.636 1.00 59.79 678 GLU B CA 1
ATOM 1766 C C . GLU B 2 31 ? 7.613 11.223 21.103 1.00 54.86 678 GLU B C 1
ATOM 1767 O O . GLU B 2 31 ? 7.644 10.257 21.871 1.00 57.49 678 GLU B O 1
ATOM 1774 N N . ALA B 2 32 ? 7.710 11.129 19.780 1.00 53.14 679 ALA B N 1
ATOM 1775 C CA . ALA B 2 32 ? 7.668 9.858 19.055 1.00 51.66 679 ALA B CA 1
ATOM 1776 C C . ALA B 2 32 ? 8.765 8.873 19.463 1.00 51.54 679 ALA B C 1
ATOM 1777 O O . ALA B 2 32 ? 8.524 7.659 19.586 1.00 54.91 679 ALA B O 1
ATOM 1784 N N . ILE B 2 33 ? 9.973 9.385 19.666 1.00 47.27 680 ILE B N 1
ATOM 1785 C CA . ILE B 2 33 ? 11.078 8.542 20.118 1.00 47.36 680 ILE B CA 1
ATOM 1786 C C . ILE B 2 33 ? 10.751 7.842 21.451 1.00 51.23 680 ILE B C 1
ATOM 1787 O O . ILE B 2 33 ? 10.947 6.625 21.613 1.00 51.46 680 ILE B O 1
ATOM 1803 N N . ALA B 2 34 ? 10.248 8.609 22.414 1.00 61.47 681 ALA B N 1
ATOM 1804 C CA . ALA B 2 34 ? 9.936 8.050 23.723 1.00 66.80 681 ALA B CA 1
ATOM 1805 C C . ALA B 2 34 ? 8.773 7.066 23.638 1.00 68.87 681 ALA B C 1
ATOM 1806 O O . ALA B 2 34 ? 8.695 6.122 24.433 1.00 74.92 681 ALA B O 1
ATOM 1813 N N . GLU B 2 35 ? 7.875 7.283 22.679 1.00 60.07 682 GLU B N 1
ATOM 1814 C CA . GLU B 2 35 ? 6.614 6.558 22.646 1.00 61.30 682 GLU B CA 1
ATOM 1815 C C . GLU B 2 35 ? 6.635 5.433 21.639 1.00 63.60 682 GLU B C 1
ATOM 1816 O O . GLU B 2 35 ? 5.584 5.066 21.118 1.00 67.62 682 GLU B O 1
ATOM 1820 N N . PRO C 3 3 ? -6.489 2.541 -1.102 1.00 61.70 16 PRO C N 1
ATOM 1821 C CA . PRO C 3 3 ? -6.315 3.073 0.257 1.00 58.71 16 PRO C CA 1
ATOM 1822 C C . PRO C 3 3 ? -5.181 4.083 0.330 1.00 52.86 16 PRO C C 1
ATOM 1823 O O . PRO C 3 3 ? -4.023 3.730 0.090 1.00 51.66 16 PRO C O 1
ATOM 1834 N N . GLU C 3 4 ? -5.517 5.319 0.684 1.00 48.87 17 GLU C N 1
ATOM 1835 C CA . GLU C 3 4 ? -4.547 6.411 0.728 1.00 45.85 17 GLU C CA 1
ATOM 1836 C C . GLU C 3 4 ? -4.456 7.060 2.106 1.00 42.83 17 GLU C C 1
ATOM 1837 O O . GLU C 3 4 ? -5.464 7.196 2.819 1.00 43.84 17 GLU C O 1
ATOM 1849 N N . LYS C 3 5 ? -3.250 7.465 2.490 1.00 38.96 18 LYS C N 1
ATOM 1850 C CA . LYS C 3 5 ? -3.079 8.178 3.752 1.00 41.24 18 LYS C CA 1
ATOM 1851 C C . LYS C 3 5 ? -3.308 9.686 3.580 1.00 35.20 18 LYS C C 1
ATOM 1852 O O . LYS C 3 5 ? -2.779 10.307 2.656 1.00 33.12 18 LYS C O 1
ATOM 1859 N N . PRO C 3 6 ? -4.137 10.284 4.458 1.00 38.13 19 PRO C N 1
ATOM 1860 C CA . PRO C 3 6 ? -4.333 11.737 4.362 1.00 32.24 19 PRO C CA 1
ATOM 1861 C C . PRO C 3 6 ? -3.031 12.410 4.722 1.00 29.71 19 PRO C C 1
ATOM 1862 O O . PRO C 3 6 ? -2.358 11.927 5.624 1.00 30.40 19 PRO C O 1
ATOM 1873 N N . ILE C 3 7 ? -2.678 13.482 4.047 1.00 28.26 20 ILE C N 1
ATOM 1874 C CA . ILE C 3 7 ? -1.401 14.140 4.281 1.00 26.10 20 ILE C CA 1
ATOM 1875 C C . ILE C 3 7 ? -1.610 15.419 5.088 1.00 37.34 20 ILE C C 1
ATOM 1876 O O . ILE C 3 7 ? -2.346 16.320 4.672 1.00 28.21 20 ILE C O 1
ATOM 1892 N N . ASP C 3 8 ? -0.973 15.464 6.257 1.00 28.20 21 ASP C N 1
ATOM 1893 C CA . ASP C 3 8 ? -0.911 16.661 7.106 1.00 28.87 21 ASP C CA 1
ATOM 1894 C C . ASP C 3 8 ? 0.343 17.412 6.753 1.00 26.23 21 ASP C C 1
ATOM 1895 O O . ASP C 3 8 ? 1.452 16.994 7.081 1.00 25.81 21 ASP C O 1
ATOM 1904 N N . ARG C 3 9 ? 0.168 18.533 6.063 1.00 26.62 22 ARG C N 1
ATOM 1905 C CA . ARG C 3 9 ? 1.293 19.286 5.543 1.00 24.75 22 ARG C CA 1
ATOM 1906 C C . ARG C 3 9 ? 2.111 20.054 6.574 1.00 25.24 22 ARG C C 1
ATOM 1907 O O . ARG C 3 9 ? 3.139 20.638 6.235 1.00 25.82 22 ARG C O 1
ATOM 1928 N N . GLU C 3 10 ? 1.695 20.013 7.822 1.00 29.15 23 GLU C N 1
ATOM 1929 C CA . GLU C 3 10 ? 2.507 20.522 8.915 1.00 33.79 23 GLU C CA 1
ATOM 1930 C C . GLU C 3 10 ? 3.368 19.434 9.559 1.00 31.84 23 GLU C C 1
ATOM 1931 O O . GLU C 3 10 ? 4.315 19.736 10.275 1.00 34.97 23 GLU C O 1
ATOM 194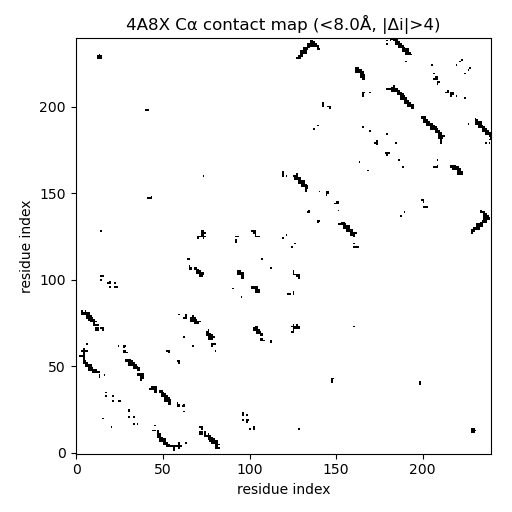3 N N . LYS C 3 11 ? 3.047 18.169 9.306 1.00 27.20 24 LYS C N 1
ATOM 1944 C CA . LYS C 3 11 ? 3.760 17.060 9.911 1.00 26.84 24 LYS C CA 1
ATOM 1945 C C . LYS C 3 11 ? 4.591 16.277 8.901 1.00 26.72 24 LYS C C 1
ATOM 1946 O O . LYS C 3 11 ? 5.578 15.642 9.265 1.00 27.32 24 LYS C O 1
ATOM 1965 N N . THR C 3 12 ? 4.164 16.288 7.648 1.00 23.90 25 THR C N 1
ATOM 1966 C CA . THR C 3 12 ? 4.896 15.604 6.578 1.00 26.19 25 THR C CA 1
ATOM 1967 C C . THR C 3 12 ? 5.726 16.608 5.820 1.00 20.88 25 THR C C 1
ATOM 1968 O O . THR C 3 12 ? 5.204 17.603 5.327 1.00 20.34 25 THR C O 1
ATOM 1979 N N . CYS C 3 13 ? 7.032 16.390 5.735 1.00 21.22 26 CYS C N 1
ATOM 1980 C CA . CYS C 3 13 ? 7.832 17.384 5.052 1.00 24.76 26 CYS C CA 1
ATOM 1981 C C . CYS C 3 13 ? 7.606 17.289 3.523 1.00 22.03 26 CYS C C 1
ATOM 1982 O O . CYS C 3 13 ? 7.254 16.249 2.989 1.00 21.07 26 CYS C O 1
ATOM 1990 N N . PRO C 3 14 ? 7.711 18.418 2.844 1.00 20.41 27 PRO C N 1
ATOM 1991 C CA . PRO C 3 14 ? 7.433 18.416 1.408 1.00 19.50 27 PRO C CA 1
ATOM 1992 C C . PRO C 3 14 ? 8.536 17.760 0.589 1.00 18.56 27 PRO C C 1
ATOM 1993 O O . PRO C 3 14 ? 9.668 17.717 1.044 1.00 21.03 27 PRO C O 1
ATOM 2004 N N . LEU C 3 15 ? 8.198 17.348 -0.635 1.00 16.37 28 LEU C N 1
ATOM 2005 C CA . LEU C 3 15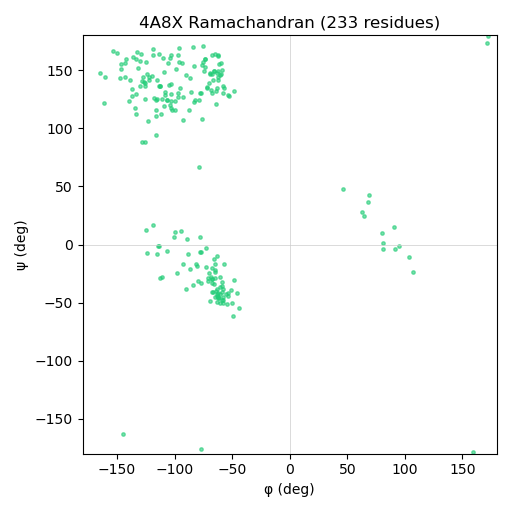 ? 9.133 16.755 -1.574 1.00 14.86 28 LEU C CA 1
ATOM 2006 C C . LEU C 3 15 ? 9.555 17.836 -2.529 1.00 19.36 28 LEU C C 1
ATOM 2007 O O . LEU C 3 15 ? 8.787 18.794 -2.769 1.00 18.69 28 LEU C O 1
ATOM 2023 N N . LEU C 3 16 ? 10.776 17.699 -3.047 1.00 17.78 29 LEU C N 1
ATOM 2024 C CA . LEU C 3 16 ? 11.294 18.596 -4.068 1.00 19.28 29 LEU C CA 1
ATOM 2025 C C . LEU C 3 16 ? 10.772 18.114 -5.428 1.00 20.81 29 LEU C C 1
ATOM 2026 O O . LEU C 3 16 ? 11.012 16.970 -5.814 1.00 17.60 29 LEU C O 1
ATOM 2042 N N . LEU C 3 17 ? 10.081 19.000 -6.136 1.00 18.35 30 LEU C N 1
ATOM 2043 C CA . LEU C 3 17 ? 9.585 18.675 -7.480 1.00 22.17 30 LEU C CA 1
ATOM 2044 C C . LEU C 3 17 ? 10.276 19.587 -8.482 1.00 21.45 30 LEU C C 1
ATOM 2045 O O . LEU C 3 17 ? 10.257 20.818 -8.346 1.00 22.67 30 LEU C O 1
ATOM 2061 N N . ARG C 3 18 ? 10.904 18.973 -9.475 1.00 18.75 31 ARG C N 1
ATOM 2062 C CA . ARG C 3 18 ? 11.668 19.713 -10.439 1.00 19.10 31 ARG C CA 1
ATOM 2063 C C . ARG C 3 18 ? 10.774 19.796 -11.684 1.00 24.11 31 ARG C C 1
ATOM 2064 O O . ARG C 3 18 ? 10.422 18.778 -12.277 1.00 19.98 31 ARG C O 1
ATOM 2085 N N . VAL C 3 19 ? 10.373 21.009 -12.030 1.00 21.83 32 VAL C N 1
ATOM 2086 C CA . VAL C 3 19 ? 9.390 21.227 -13.089 1.00 23.49 32 VAL C CA 1
ATOM 2087 C C . VAL C 3 19 ? 10.008 21.947 -14.282 1.00 23.43 32 VAL C C 1
ATOM 2088 O O . VAL C 3 19 ? 10.781 22.875 -14.123 1.00 27.08 32 VAL C O 1
ATOM 2101 N N . PHE C 3 20 ? 9.675 21.472 -15.470 1.00 21.73 33 PHE C N 1
ATOM 2102 C CA . PHE C 3 20 ? 10.161 22.043 -16.732 1.00 23.93 33 PHE C CA 1
ATOM 2103 C C . PHE C 3 20 ? 8.951 22.465 -17.588 1.00 27.45 33 PHE C C 1
ATOM 2104 O O . PHE C 3 20 ? 7.908 21.797 -17.564 1.00 26.93 33 PHE C O 1
ATOM 2121 N N . THR C 3 21 ? 9.053 23.590 -18.295 1.00 28.08 34 THR C N 1
ATOM 2122 C CA . THR C 3 21 ? 7.905 24.109 -19.024 1.00 28.07 34 THR C CA 1
ATOM 2123 C C . THR C 3 21 ? 8.272 24.485 -20.450 1.00 30.90 34 THR C C 1
ATOM 2124 O O . THR C 3 21 ? 9.423 24.830 -20.722 1.00 30.65 34 THR C O 1
ATOM 2135 N N . THR C 3 22 ? 7.286 24.412 -21.353 1.00 31.74 35 THR C N 1
ATOM 2136 C CA . THR C 3 22 ? 7.417 24.985 -22.685 1.00 37.14 35 THR C CA 1
ATOM 2137 C C . THR C 3 22 ? 6.197 25.861 -22.976 1.00 38.50 35 THR C C 1
ATOM 2138 O O . THR C 3 22 ? 5.160 25.751 -22.316 1.00 38.40 35 THR C O 1
ATOM 2149 N N . ASN C 3 23 ? 6.293 26.715 -23.986 1.00 38.44 36 ASN C N 1
ATOM 2150 C CA . ASN C 3 23 ? 5.205 27.646 -24.260 1.00 42.82 36 ASN C CA 1
ATOM 2151 C C . ASN C 3 23 ? 4.631 27.397 -25.650 1.00 46.30 36 ASN C C 1
ATOM 2152 O O . ASN C 3 23 ? 3.925 28.241 -26.193 1.00 38.47 36 ASN C O 1
ATOM 2163 N N . ASN C 3 24 ? 4.928 26.228 -26.217 1.00 50.69 37 ASN C N 1
ATOM 2164 C CA . ASN C 3 24 ? 4.537 25.926 -27.602 1.00 50.34 37 ASN C CA 1
ATOM 2165 C C . ASN C 3 24 ? 3.718 24.630 -27.752 1.00 49.58 37 ASN C C 1
ATOM 2166 O O . ASN C 3 24 ? 3.530 24.127 -28.860 1.00 45.41 37 ASN C O 1
ATOM 2177 N N . GLY C 3 25 ? 3.236 24.083 -26.640 1.00 53.30 38 GLY C N 1
ATOM 2178 C CA . GLY C 3 25 ? 2.361 22.928 -26.707 1.00 54.60 38 GLY C CA 1
ATOM 2179 C C . GLY C 3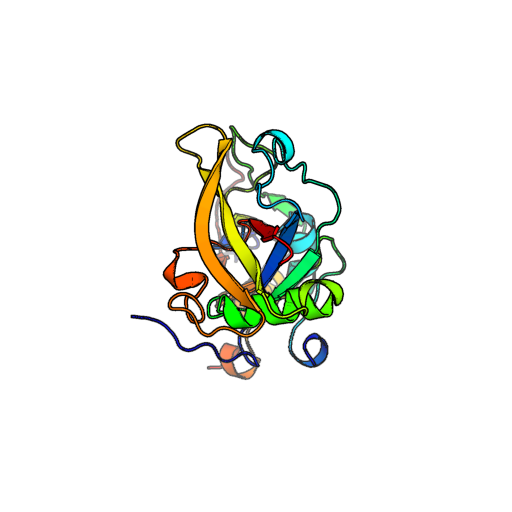 25 ? 3.074 21.599 -26.883 1.00 55.41 38 GLY C C 1
ATOM 2180 O O . GLY C 3 25 ? 2.414 20.554 -26.865 1.00 56.05 38 GLY C O 1
ATOM 2184 N N . ARG C 3 26 ? 4.403 21.618 -27.034 1.00 47.08 39 ARG C N 1
ATOM 2185 C CA . ARG C 3 26 ? 5.177 20.381 -27.181 1.00 43.33 39 ARG C CA 1
ATOM 2186 C C . ARG C 3 26 ? 6.058 20.175 -25.966 1.00 41.14 39 ARG C C 1
ATOM 2187 O O . ARG C 3 26 ? 6.690 21.135 -25.504 1.00 34.81 39 ARG C O 1
ATOM 2191 N N . HIS C 3 27 ? 6.097 18.937 -25.461 1.00 41.71 40 HIS C N 1
ATOM 2192 C CA . HIS C 3 27 ? 6.951 18.589 -24.320 1.00 38.82 40 HIS C CA 1
ATOM 2193 C C . HIS C 3 27 ? 8.414 18.522 -24.731 1.00 36.60 40 HIS C C 1
ATOM 2194 O O . HIS C 3 27 ? 8.731 18.394 -25.917 1.00 40.28 40 HIS C O 1
ATOM 2208 N N . HIS C 3 28 ? 9.305 18.629 -23.751 1.00 34.62 41 HIS C N 1
ATOM 2209 C CA . HIS C 3 28 ? 10.744 18.460 -23.981 1.00 36.76 41 HIS C CA 1
ATOM 2210 C C . HIS C 3 28 ? 11.039 17.078 -24.556 1.00 36.89 41 HIS C C 1
ATOM 2211 O O . HIS C 3 28 ? 10.312 16.127 -24.271 1.00 35.56 41 HIS C O 1
ATOM 2225 N N . ARG C 3 29 ? 12.112 16.993 -25.350 1.00 40.04 42 ARG C N 1
ATOM 2226 C CA . ARG C 3 29 ? 12.581 15.736 -25.924 1.00 44.81 42 ARG C CA 1
ATOM 2227 C C . ARG C 3 29 ? 13.267 14.963 -24.815 1.00 44.20 42 ARG C C 1
ATOM 2228 O O . ARG C 3 29 ? 13.718 15.574 -23.845 1.00 41.40 42 ARG C O 1
ATOM 2249 N N . MET C 3 30 ? 13.353 13.637 -24.945 1.00 47.08 43 MET C N 1
ATOM 2250 C CA . MET C 3 30 ? 13.977 12.812 -23.901 1.00 49.92 43 MET C CA 1
ATOM 2251 C C . MET C 3 30 ? 15.488 13.028 -23.871 1.00 49.98 43 MET C C 1
ATOM 2252 O O . MET C 3 30 ? 16.113 12.912 -22.812 1.00 48.55 43 MET C O 1
ATOM 2266 N N . ASP C 3 31 ? 16.067 13.370 -25.023 1.00 49.23 44 ASP C N 1
ATOM 2267 C CA . ASP C 3 31 ? 17.504 13.616 -25.096 1.00 49.88 44 ASP C CA 1
ATOM 2268 C C . ASP C 3 31 ? 17.931 14.838 -24.277 1.00 47.27 44 ASP C C 1
ATOM 2269 O O . ASP C 3 31 ? 19.116 14.990 -23.954 1.00 49.95 44 ASP C O 1
ATOM 2278 N N . GLU C 3 32 ? 16.992 15.703 -23.903 1.00 42.11 45 GLU C N 1
ATOM 2279 C CA . GLU C 3 32 ? 17.363 16.810 -23.030 1.00 40.22 45 GLU C CA 1
ATOM 2280 C C . GLU C 3 32 ? 17.548 16.385 -21.553 1.00 37.09 45 GLU C C 1
ATOM 2281 O O . GLU C 3 32 ? 17.965 17.201 -20.741 1.00 44.78 45 GLU C O 1
ATOM 2293 N N . PHE C 3 33 ? 17.228 15.129 -21.228 1.00 37.17 46 PHE C N 1
ATOM 2294 C CA . PHE C 3 33 ? 17.305 14.611 -19.844 1.00 42.84 46 PHE C CA 1
ATOM 2295 C C . PHE C 3 33 ? 18.357 13.529 -19.640 1.00 42.16 46 PHE C C 1
ATOM 2296 O O . PHE C 3 33 ? 18.549 13.048 -18.538 1.00 39.48 46 PHE C O 1
ATOM 2313 N N . SER C 3 34 ? 19.053 13.156 -20.700 1.00 43.48 47 SER C N 1
ATOM 2314 C CA . SER C 3 34 ? 19.996 12.054 -20.604 1.00 46.47 47 SER C CA 1
ATOM 2315 C C . SER C 3 34 ? 21.145 12.311 -19.639 1.00 47.08 47 SER C C 1
ATOM 2316 O O . SER C 3 34 ? 21.761 13.385 -19.650 1.00 45.50 47 SER C O 1
ATOM 2324 N N . ARG C 3 35 ? 21.440 11.304 -18.819 1.00 51.24 48 ARG C N 1
ATOM 2325 C CA . ARG C 3 35 ? 22.612 11.342 -17.932 1.00 48.27 48 ARG C CA 1
ATOM 2326 C C . ARG C 3 35 ? 22.515 12.444 -16.869 1.00 45.58 48 ARG C C 1
ATOM 2327 O O . ARG C 3 35 ? 23.533 12.918 -16.342 1.00 47.30 48 ARG C O 1
ATOM 2331 N N . GLY C 3 36 ? 21.293 12.845 -16.538 1.00 37.33 49 GLY C N 1
ATOM 2332 C CA . GLY C 3 36 ? 21.087 13.749 -15.430 1.00 31.47 49 GLY C CA 1
ATOM 2333 C C . GLY C 3 36 ? 21.095 15.190 -15.876 1.00 32.05 49 GLY C C 1
ATOM 2334 O O . GLY C 3 36 ? 20.828 16.075 -15.064 1.00 29.84 49 GLY C O 1
ATOM 2338 N N . ASN C 3 37 ? 21.368 15.430 -17.167 1.00 34.58 50 ASN C N 1
ATOM 2339 C CA . ASN C 3 37 ? 21.159 16.750 -17.751 1.00 35.47 50 ASN C CA 1
ATOM 2340 C C . ASN C 3 37 ? 19.686 17.109 -17.660 1.00 37.49 50 ASN C C 1
ATOM 2341 O O . ASN C 3 37 ? 18.822 16.245 -17.562 1.00 36.01 50 ASN C O 1
ATOM 2352 N N . VAL C 3 38 ? 19.395 18.397 -17.667 1.00 42.35 51 VAL C N 1
ATOM 2353 C CA . VAL C 3 38 ? 18.017 18.840 -17.731 1.00 38.58 51 VAL C CA 1
ATOM 2354 C C . VAL C 3 38 ? 17.971 20.080 -18.595 1.00 39.41 51 VAL C C 1
ATOM 2355 O O . VAL C 3 38 ? 18.994 20.774 -18.756 1.00 35.56 51 VAL C O 1
ATOM 2368 N N . PRO C 3 39 ? 16.789 20.355 -19.176 1.00 37.61 52 PRO C N 1
ATOM 2369 C CA . PRO C 3 39 ? 16.573 21.580 -19.959 1.00 41.47 52 PRO C CA 1
ATOM 2370 C C . PRO C 3 39 ? 16.728 22.845 -19.117 1.00 43.27 52 PRO C C 1
ATOM 2371 O O . PRO C 3 39 ? 16.648 22.807 -17.889 1.00 40.66 52 PRO C O 1
ATOM 2382 N N . SER C 3 40 ? 16.916 23.967 -19.796 1.00 45.82 53 SER C N 1
ATOM 2383 C CA . SER C 3 40 ? 16.953 25.267 -19.147 1.00 48.64 53 SER C CA 1
ATOM 2384 C C . SER C 3 40 ? 15.623 25.617 -18.453 1.00 45.55 53 SER C C 1
ATOM 2385 O O . SER C 3 40 ? 14.570 25.057 -18.770 1.00 42.05 53 SER C O 1
ATOM 2393 N N . SER C 3 41 ? 15.657 26.591 -17.552 1.00 40.16 54 SER C N 1
ATOM 2394 C CA . SER C 3 41 ? 14.405 27.112 -16.984 1.00 43.35 54 SER C CA 1
ATOM 2395 C C . SER C 3 41 ? 13.714 26.089 -16.092 1.00 38.35 54 SER C C 1
ATOM 2396 O O . SER C 3 41 ? 12.493 25.928 -16.108 1.00 37.65 54 SER C O 1
ATOM 2404 N N . GLU C 3 42 ? 14.496 25.414 -15.274 1.00 37.84 55 GLU C N 1
ATOM 2405 C CA . GLU C 3 42 ? 13.902 24.541 -14.284 1.00 30.72 55 GLU C CA 1
ATOM 2406 C C . GLU C 3 42 ? 13.204 25.374 -13.211 1.00 29.96 55 GLU C C 1
ATOM 2407 O O . GLU C 3 42 ? 13.725 26.391 -12.753 1.00 28.46 55 GLU C O 1
ATOM 2419 N N . LEU C 3 43 ? 12.033 24.918 -12.800 1.00 22.63 56 LEU C N 1
ATOM 2420 C CA . LEU C 3 43 ? 11.279 25.567 -11.766 1.00 27.62 56 LEU C CA 1
ATOM 2421 C C . LEU C 3 43 ? 11.208 24.560 -10.606 1.00 25.34 56 LEU C C 1
ATOM 2422 O O . LEU C 3 43 ? 10.767 23.402 -10.774 1.00 26.95 56 LEU C O 1
ATOM 2438 N N . GLN C 3 44 ? 11.658 24.989 -9.437 1.00 23.20 57 GLN C N 1
ATOM 2439 C CA . GLN C 3 44 ? 11.693 24.101 -8.294 1.00 24.19 57 GLN C CA 1
ATOM 2440 C C . GLN C 3 44 ? 10.543 24.433 -7.378 1.00 26.44 57 GLN C C 1
ATOM 2441 O O . GLN C 3 44 ? 10.360 25.583 -6.953 1.00 26.95 57 GLN C O 1
ATOM 2455 N N . ILE C 3 45 ? 9.736 23.414 -7.126 1.00 26.17 58 ILE C N 1
ATOM 2456 C CA . ILE C 3 45 ? 8.569 23.509 -6.253 1.00 23.88 58 ILE C CA 1
ATOM 2457 C C . ILE C 3 45 ? 8.726 22.536 -5.067 1.00 21.42 58 ILE C C 1
ATOM 2458 O O . ILE C 3 45 ? 9.288 21.460 -5.196 1.00 22.51 58 ILE C O 1
ATOM 2474 N N . TYR C 3 46 ? 8.244 22.933 -3.903 1.00 21.30 59 TYR C N 1
ATOM 2475 C CA . TYR C 3 46 ? 8.169 22.027 -2.771 1.00 21.91 59 TYR C CA 1
ATOM 2476 C C . TYR C 3 46 ? 6.709 21.693 -2.526 1.00 21.38 59 TYR C C 1
ATOM 2477 O O . TYR C 3 46 ? 5.899 22.583 -2.217 1.00 23.90 59 TYR C O 1
ATOM 2495 N N . THR C 3 47 ? 6.359 20.423 -2.634 1.00 17.64 60 THR C N 1
ATOM 2496 C CA . THR C 3 47 ? 4.948 20.056 -2.566 1.00 19.73 60 THR C CA 1
ATOM 2497 C C . THR C 3 47 ? 4.744 18.703 -1.873 1.00 19.37 60 THR C C 1
ATOM 2498 O O . THR C 3 47 ? 5.635 18.216 -1.142 1.00 19.39 60 THR C O 1
ATOM 2509 N N . TRP C 3 48 ? 3.567 18.116 -2.072 1.00 18.84 61 TRP C N 1
ATOM 2510 C CA . TRP C 3 48 ? 3.151 16.918 -1.370 1.00 23.13 61 TRP C CA 1
ATOM 2511 C C . TRP C 3 48 ? 2.500 15.967 -2.365 1.00 24.74 61 TRP C C 1
ATOM 2512 O O . TRP C 3 48 ? 2.074 16.392 -3.426 1.00 25.66 61 TRP C O 1
ATOM 2533 N N . MET C 3 49 ? 2.402 14.698 -1.987 1.00 19.07 62 MET C N 1
ATOM 2534 C CA . MET C 3 49 ? 2.013 13.636 -2.901 1.00 22.87 62 MET C CA 1
ATOM 2535 C C . MET C 3 49 ? 0.540 13.801 -3.330 1.00 24.77 62 MET C C 1
ATOM 2536 O O . MET C 3 49 ? 0.127 13.232 -4.344 1.00 24.60 62 MET C O 1
ATOM 2550 N N . ASP C 3 50 ? -0.223 14.563 -2.534 1.00 25.50 63 ASP C N 1
ATOM 2551 C CA . ASP C 3 50 ? -1.628 14.851 -2.837 1.00 28.00 63 ASP C CA 1
ATOM 2552 C C . ASP C 3 50 ? -1.842 16.182 -3.586 1.00 27.94 63 ASP C C 1
ATOM 2553 O O . ASP C 3 50 ? -2.985 16.640 -3.723 1.00 29.92 63 ASP C O 1
ATOM 2562 N N . ALA C 3 51 ? -0.763 16.782 -4.079 1.00 26.24 64 ALA C N 1
ATOM 2563 C CA . ALA C 3 51 ? -0.891 17.943 -4.967 1.00 24.85 64 ALA C CA 1
ATOM 2564 C C . ALA C 3 51 ? -1.720 17.578 -6.186 1.00 27.08 64 ALA C C 1
ATOM 2565 O O . ALA C 3 51 ? -1.512 16.515 -6.805 1.00 25.91 64 ALA C O 1
ATOM 2572 N N . THR C 3 52 ? -2.626 18.477 -6.561 1.00 29.59 65 THR C N 1
ATOM 2573 C CA . THR C 3 52 ? -3.485 18.273 -7.735 1.00 31.91 65 THR C CA 1
ATOM 2574 C C . THR C 3 52 ? -2.985 19.100 -8.915 1.00 29.50 65 THR C C 1
ATOM 2575 O O . THR C 3 52 ? -2.152 20.029 -8.757 1.00 26.23 65 THR C O 1
ATOM 2586 N N . LEU C 3 53 ? -3.448 18.747 -10.106 1.00 30.11 66 LEU C N 1
ATOM 2587 C CA . LEU C 3 53 ? -3.065 19.508 -11.293 1.00 29.70 66 LEU C CA 1
ATOM 2588 C C . LEU C 3 53 ? -3.518 20.960 -11.158 1.00 30.52 66 LEU C C 1
ATOM 2589 O O . LEU C 3 53 ? -2.809 21.878 -11.564 1.00 30.98 66 LEU C O 1
ATOM 2605 N N . LYS C 3 54 ? -4.675 21.186 -10.553 1.00 31.98 67 LYS C N 1
ATOM 2606 C CA . LYS C 3 54 ? -5.155 22.555 -10.371 1.00 35.54 67 LYS C CA 1
ATOM 2607 C C . LYS C 3 54 ? -4.219 23.344 -9.438 1.00 34.25 67 LYS C C 1
ATOM 2608 O O . LYS C 3 54 ? -3.869 24.491 -9.724 1.00 31.50 67 LYS C O 1
ATOM 2618 N N . GLU C 3 55 ? -3.821 22.728 -8.322 1.00 31.35 68 GLU C N 1
ATOM 2619 C CA . GLU C 3 55 ? -2.870 23.347 -7.379 1.00 30.51 68 GLU C CA 1
ATOM 2620 C C . GLU C 3 55 ? -1.541 23.693 -8.030 1.00 27.53 68 GLU C C 1
ATOM 2621 O O . GLU C 3 55 ? -1.008 24.770 -7.816 1.00 31.05 68 GLU C O 1
ATOM 2633 N N . LEU C 3 56 ? -0.980 22.745 -8.777 1.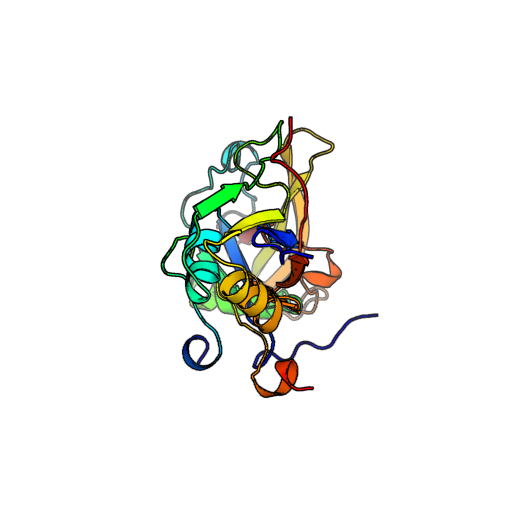00 24.05 69 LEU C N 1
ATOM 2634 C CA . LEU C 3 56 ? 0.280 22.945 -9.470 1.00 23.25 69 LEU C CA 1
ATOM 2635 C C . LEU C 3 56 ? 0.181 24.023 -10.544 1.00 24.88 69 LEU C C 1
ATOM 2636 O O . LEU C 3 56 ? 1.085 24.823 -10.713 1.00 22.65 69 LEU C O 1
ATOM 2652 N N . THR C 3 57 ? -0.930 24.033 -11.264 1.00 28.65 70 THR C N 1
ATOM 2653 C CA . THR C 3 57 ? -1.190 25.078 -12.238 1.00 29.62 70 THR C CA 1
ATOM 2654 C C . THR C 3 57 ? -1.119 26.469 -11.596 1.00 32.12 70 THR C C 1
ATOM 2655 O O . THR C 3 57 ? -0.528 27.381 -12.177 1.00 33.76 70 THR C O 1
ATOM 2666 N N . SER C 3 58 ? -1.688 26.651 -10.406 1.00 33.07 71 SER C N 1
ATOM 2667 C CA . SER C 3 58 ? -1.636 27.976 -9.776 1.00 36.48 71 SER C CA 1
ATOM 2668 C C . SER C 3 58 ? -0.221 28.384 -9.359 1.00 34.56 71 SER C C 1
ATOM 2669 O O . SER C 3 58 ? 0.132 29.575 -9.390 1.00 35.00 71 SER C O 1
ATOM 2677 N N . LEU C 3 59 ? 0.599 27.414 -8.964 1.00 31.40 72 LEU C N 1
ATOM 2678 C CA . LEU C 3 59 ? 1.980 27.712 -8.618 1.00 29.17 72 LEU C CA 1
ATOM 2679 C C . LEU C 3 59 ? 2.726 28.137 -9.874 1.00 29.64 72 LEU C C 1
ATOM 2680 O O . LEU C 3 59 ? 3.515 29.099 -9.864 1.00 28.67 72 LEU C O 1
ATOM 2696 N N . VAL C 3 60 ? 2.450 27.447 -10.970 1.00 24.83 73 VAL C N 1
ATOM 2697 C CA . VAL C 3 60 ? 3.074 27.811 -12.231 1.00 25.94 73 VAL C CA 1
ATOM 2698 C C . VAL C 3 60 ? 2.652 29.221 -12.684 1.00 30.29 73 VAL C C 1
ATOM 2699 O O . VAL C 3 60 ? 3.480 29.965 -13.217 1.00 31.23 73 VAL C O 1
ATOM 2712 N N . LYS C 3 61 ? 1.383 29.582 -12.468 1.00 28.08 74 LYS C N 1
ATOM 2713 C CA . LYS C 3 61 ? 0.885 30.909 -12.837 1.00 34.36 74 LYS C CA 1
ATOM 2714 C C . LYS C 3 61 ? 1.544 31.974 -11.968 1.00 36.65 74 LYS C C 1
ATOM 2715 O O . LYS C 3 61 ? 1.732 33.106 -12.393 1.00 40.31 74 LYS C O 1
ATOM 2734 N N . GLU C 3 62 ? 1.892 31.596 -10.745 1.00 40.82 75 GLU C N 1
ATOM 2735 C CA . GLU C 3 62 ? 2.570 32.487 -9.828 1.00 43.76 75 GLU C CA 1
ATOM 2736 C C . GLU C 3 62 ? 3.925 32.879 -10.429 1.00 41.62 75 GLU C C 1
ATOM 2737 O O . GLU C 3 62 ? 4.328 34.044 -10.377 1.00 41.76 75 GLU C O 1
ATOM 2749 N N . VAL C 3 63 ? 4.611 31.899 -11.021 1.00 33.08 76 VAL C N 1
ATOM 2750 C CA . VAL C 3 63 ? 5.928 32.112 -11.633 1.00 30.10 76 VAL C CA 1
ATOM 2751 C C . VAL C 3 63 ? 5.842 32.756 -13.034 1.00 32.99 76 VAL C C 1
ATOM 2752 O O . VAL C 3 63 ? 6.738 33.504 -13.451 1.00 30.57 76 VAL C O 1
ATOM 2765 N N . TYR C 3 64 ? 4.773 32.463 -13.763 1.00 29.39 77 TYR C N 1
ATOM 2766 C CA . TYR C 3 64 ? 4.604 33.026 -15.114 1.00 36.54 77 TYR C CA 1
ATOM 2767 C C . TYR C 3 64 ? 3.234 33.670 -15.238 1.00 38.94 77 TYR C C 1
ATOM 2768 O O . TYR C 3 64 ? 2.278 33.015 -15.637 1.00 41.94 77 TYR C O 1
ATOM 2786 N N . PRO C 3 65 ? 3.127 34.953 -14.887 1.00 44.00 78 PRO C N 1
ATOM 2787 C CA . PRO C 3 65 ? 1.825 35.619 -14.883 1.00 47.55 78 PRO C CA 1
ATOM 2788 C C . PRO C 3 65 ? 1.128 35.650 -16.251 1.00 51.48 78 PRO C C 1
ATOM 2789 O O . PRO C 3 65 ? -0.098 35.679 -16.278 1.00 53.09 78 PRO C O 1
ATOM 2800 N N . GLU C 3 66 ? 1.879 35.628 -17.349 1.00 57.02 79 GLU C N 1
ATOM 2801 C CA . GLU C 3 66 ? 1.272 35.590 -18.680 1.00 61.78 79 GLU C CA 1
ATOM 2802 C C . GLU C 3 66 ? 0.368 34.343 -18.838 1.00 51.34 79 GLU C C 1
ATOM 2803 O O . GLU C 3 66 ? -0.694 34.403 -19.479 1.00 54.46 79 GLU C O 1
ATOM 2807 N N . ALA C 3 67 ? 0.789 33.234 -18.229 1.00 38.05 80 ALA C N 1
ATOM 2808 C CA . ALA C 3 67 ? 0.027 31.987 -18.233 1.00 38.08 80 ALA C CA 1
ATOM 2809 C C . ALA C 3 67 ? -1.331 32.108 -17.519 1.00 40.26 80 ALA C C 1
ATOM 2810 O O . ALA C 3 67 ? -2.168 31.199 -17.616 1.00 41.70 80 ALA C O 1
ATOM 2817 N N . ARG C 3 68 ? -1.563 33.230 -16.828 1.00 42.58 81 ARG C N 1
ATOM 2818 C CA . ARG C 3 68 ? -2.847 33.481 -16.154 1.00 44.44 81 ARG C CA 1
ATOM 2819 C C . ARG C 3 68 ? -4.020 33.746 -17.112 1.00 44.66 81 ARG C C 1
ATOM 2820 O O . ARG C 3 68 ? -5.185 33.557 -16.745 1.00 44.32 81 ARG C O 1
ATOM 2827 N N . LYS C 3 69 ? -3.706 34.211 -18.321 1.00 43.85 82 LYS C N 1
ATOM 2828 C CA . LYS C 3 69 ? -4.727 34.619 -19.286 1.00 44.30 82 LYS C CA 1
ATOM 2829 C C . LYS C 3 69 ? -5.737 33.490 -19.510 1.00 44.99 82 LYS C C 1
ATOM 2830 O O . LYS C 3 69 ? -5.367 32.329 -19.754 1.00 42.96 82 LYS C O 1
ATOM 2834 N N . LYS C 3 70 ? -7.013 33.835 -19.385 1.00 48.84 83 LYS C N 1
ATOM 2835 C CA . LYS C 3 70 ? -8.094 32.896 -19.639 1.00 51.25 83 LYS C CA 1
ATOM 2836 C C . LYS C 3 70 ? -7.848 32.183 -20.969 1.00 53.24 83 LYS C C 1
ATOM 2837 O O . LYS C 3 70 ? -7.528 32.820 -21.965 1.00 56.09 83 LYS C O 1
ATOM 2844 N N . GLY C 3 71 ? -7.968 30.856 -20.974 1.00 48.79 84 GLY C N 1
ATOM 2845 C CA . GLY C 3 71 ? -7.820 30.083 -22.194 1.00 41.80 84 GLY C CA 1
ATOM 2846 C C . GLY C 3 71 ? -6.487 29.362 -22.325 1.00 41.99 84 GLY C C 1
ATOM 2847 O O . GLY C 3 71 ? -6.327 28.508 -23.208 1.00 40.22 84 GLY C O 1
ATOM 2851 N N . THR C 3 72 ? -5.534 29.683 -21.444 1.00 44.45 85 THR C N 1
ATOM 2852 C CA . THR C 3 72 ? -4.222 29.047 -21.477 1.00 40.57 85 THR C CA 1
ATOM 2853 C C . THR C 3 72 ? -4.341 27.555 -21.102 1.00 39.83 85 THR C C 1
ATOM 2854 O O . THR C 3 72 ? -4.937 27.205 -20.074 1.00 40.03 85 THR C O 1
ATOM 2865 N N . HIS C 3 73 ? -3.745 26.689 -21.922 1.00 39.73 86 HIS C N 1
ATOM 2866 C CA . HIS C 3 73 ? -3.804 25.232 -21.732 1.00 38.40 86 HIS C CA 1
ATOM 2867 C C . HIS C 3 73 ? -2.483 24.709 -21.145 1.00 38.82 86 HIS C C 1
ATOM 2868 O O . HIS C 3 73 ? -1.401 25.048 -21.639 1.00 38.79 86 HIS C O 1
ATOM 2882 N N . PHE C 3 74 ? -2.596 23.916 -20.071 1.00 34.51 87 PHE C N 1
ATOM 2883 C CA . PHE C 3 74 ? -1.463 23.283 -19.393 1.00 34.28 87 PHE C CA 1
ATOM 2884 C C . PHE C 3 74 ? -1.511 21.772 -19.607 1.00 37.12 87 PHE C C 1
ATOM 2885 O O . PHE C 3 74 ? -2.424 21.104 -19.123 1.00 38.42 87 PHE C O 1
ATOM 2902 N N . ASN C 3 75 ? -0.558 21.226 -20.349 1.00 35.18 88 ASN C N 1
ATOM 2903 C CA . ASN C 3 75 ? -0.530 19.786 -20.517 1.00 34.78 88 ASN C CA 1
ATOM 2904 C C . ASN C 3 75 ? 0.558 19.181 -19.642 1.00 32.03 88 ASN C C 1
ATOM 2905 O O . ASN C 3 75 ? 1.752 19.493 -19.810 1.00 31.68 88 ASN C O 1
ATOM 2916 N N . PHE C 3 76 ? 0.140 18.343 -18.693 1.00 28.39 89 PHE C N 1
ATOM 2917 C CA . PHE C 3 76 ? 1.062 17.766 -17.705 1.00 30.07 89 PHE C CA 1
ATOM 2918 C C . PHE C 3 76 ? 1.546 16.380 -18.138 1.00 29.61 89 PHE C C 1
ATOM 2919 O O . PHE C 3 76 ? 0.762 15.532 -18.581 1.00 31.79 89 PHE C O 1
ATOM 2936 N N . ALA C 3 77 ? 2.849 16.164 -18.001 1.00 27.81 90 ALA C N 1
ATOM 2937 C CA . ALA C 3 77 ? 3.479 14.883 -18.321 1.00 27.05 90 ALA C CA 1
ATOM 2938 C C . ALA C 3 77 ? 4.515 14.568 -17.247 1.00 28.82 90 ALA C C 1
ATOM 2939 O O . ALA C 3 77 ? 5.223 15.479 -16.775 1.00 28.51 90 ALA C O 1
ATOM 2946 N N . ILE C 3 78 ? 4.618 13.299 -16.871 1.00 26.09 91 ILE C N 1
ATOM 2947 C CA . ILE C 3 78 ? 5.689 12.858 -15.963 1.00 24.67 91 ILE C CA 1
ATOM 2948 C C . ILE C 3 78 ? 6.838 12.276 -16.751 1.00 25.27 91 ILE C C 1
ATOM 2949 O O . ILE C 3 78 ? 6.642 11.460 -17.652 1.00 28.31 91 ILE C O 1
ATOM 2965 N N . VAL C 3 79 ? 8.038 12.740 -16.444 1.00 27.46 92 VAL C N 1
ATOM 2966 C CA . VAL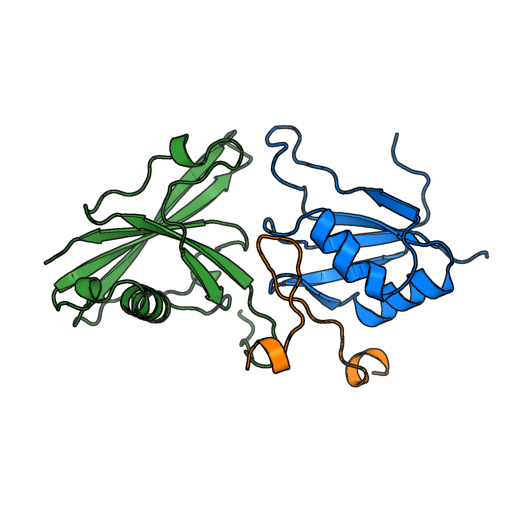 C 3 79 ? 9.241 12.224 -17.061 1.00 29.83 92 VAL C CA 1
ATOM 2967 C C . VAL C 3 79 ? 9.977 11.376 -16.024 1.00 32.10 92 VAL C C 1
ATOM 2968 O O . VAL C 3 79 ? 10.305 11.856 -14.920 1.00 28.33 92 VAL C O 1
ATOM 2981 N N . PHE C 3 80 ? 10.246 10.131 -16.374 1.00 34.51 93 PHE C N 1
ATOM 2982 C CA . PHE C 3 80 ? 10.675 9.168 -15.376 1.00 34.54 93 PHE C CA 1
ATOM 2983 C C . PHE C 3 80 ? 11.631 8.159 -15.936 1.00 36.41 93 PHE C C 1
ATOM 2984 O O . PHE C 3 80 ? 11.505 7.728 -17.091 1.00 36.35 93 PHE C O 1
ATOM 3001 N N . MET C 3 81 ? 12.595 7.768 -15.117 1.00 33.91 94 MET C N 1
ATOM 3002 C CA . MET C 3 81 ? 13.549 6.769 -15.549 1.00 38.12 94 MET C CA 1
ATOM 3003 C C . MET C 3 81 ? 12.861 5.423 -15.454 1.00 40.75 94 MET C C 1
ATOM 3004 O O . MET C 3 81 ? 12.228 5.095 -14.453 1.00 41.35 94 MET C O 1
ATOM 3018 N N . ASP C 3 82 ? 12.959 4.670 -16.531 1.00 46.62 95 ASP C N 1
ATOM 3019 C CA . ASP C 3 82 ? 12.428 3.321 -16.598 1.00 48.81 95 ASP C CA 1
ATOM 3020 C C . ASP C 3 82 ? 13.648 2.460 -16.783 1.00 50.39 95 ASP C C 1
ATOM 3021 O O . ASP C 3 82 ? 14.308 2.548 -17.807 1.00 52.72 95 ASP C O 1
ATOM 3030 N N . LEU C 3 83 ? 13.993 1.687 -15.759 1.00 50.54 96 LEU C N 1
ATOM 3031 C CA . LEU C 3 83 ? 15.181 0.851 -15.819 1.00 51.59 96 LEU C CA 1
ATOM 3032 C C . LEU C 3 83 ? 15.000 -0.223 -16.897 1.00 53.82 96 LEU C C 1
ATOM 3033 O O . LEU C 3 83 ? 15.965 -0.632 -17.519 1.00 57.50 96 LEU C O 1
ATOM 3049 N N . LYS C 3 84 ? 13.762 -0.641 -17.155 1.00 64.69 97 LYS C N 1
ATOM 3050 C CA . LYS C 3 84 ? 13.491 -1.692 -18.154 1.00 70.42 97 LYS C CA 1
ATOM 3051 C C . LYS C 3 84 ? 14.014 -1.351 -19.576 1.00 72.72 97 LYS C C 1
ATOM 3052 O O . LYS C 3 84 ? 14.682 -2.174 -20.214 1.00 70.03 97 LYS C O 1
ATOM 3056 N N . ARG C 3 85 ? 13.683 -0.156 -20.071 1.00 91.05 98 ARG C N 1
ATOM 3057 C CA . ARG C 3 85 ? 14.402 0.444 -21.198 1.00 94.70 98 ARG C CA 1
ATOM 3058 C C . ARG C 3 85 ? 15.581 1.194 -20.602 1.00 89.08 98 ARG C C 1
ATOM 3059 O O . ARG C 3 85 ? 15.452 1.787 -19.538 1.00 88.34 98 ARG C O 1
ATOM 3080 N N . PRO C 3 86 ? 16.736 1.195 -21.277 1.00 79.65 99 PRO C N 1
ATOM 3081 C CA . PRO C 3 86 ? 17.802 1.975 -20.637 1.00 79.46 99 PRO C CA 1
ATOM 3082 C C . PRO C 3 86 ? 17.661 3.495 -20.855 1.00 77.26 99 PRO C C 1
ATOM 3083 O O . PRO C 3 86 ? 18.513 4.091 -21.523 1.00 80.94 99 PRO C O 1
ATOM 3094 N N . GLY C 3 87 ? 16.620 4.111 -20.281 1.00 57.51 100 GLY C N 1
ATOM 3095 C CA . GLY C 3 87 ? 16.437 5.550 -20.413 1.00 53.14 100 GLY C CA 1
ATOM 3096 C C . GLY C 3 87 ? 15.131 6.180 -19.916 1.00 47.39 100 GLY C C 1
ATOM 3097 O O . GLY C 3 87 ? 14.184 5.477 -19.529 1.00 48.21 100 GLY C O 1
ATOM 3101 N N . TYR C 3 88 ? 15.094 7.520 -19.937 1.00 39.16 101 TYR C N 1
ATOM 3102 C CA . TYR C 3 88 ? 13.911 8.297 -19.554 1.00 35.85 101 TYR C CA 1
ATOM 3103 C C . TYR C 3 88 ? 12.763 8.163 -20.537 1.00 43.84 101 TYR C C 1
ATOM 3104 O O . TYR C 3 88 ? 12.972 8.002 -21.737 1.00 46.55 101 TYR C O 1
ATOM 3122 N N . ARG C 3 89 ? 11.546 8.225 -20.012 1.00 34.79 102 ARG C N 1
ATOM 3123 C CA . ARG C 3 89 ? 10.363 8.135 -20.824 1.00 36.11 102 ARG C CA 1
ATOM 3124 C C . ARG C 3 89 ? 9.450 9.238 -20.372 1.00 36.99 102 ARG C C 1
ATOM 3125 O O . ARG C 3 89 ? 9.612 9.778 -19.274 1.00 33.60 102 ARG C O 1
ATOM 3146 N N . VAL C 3 90 ? 8.511 9.611 -21.229 1.00 33.33 103 VAL C N 1
ATOM 3147 C CA . VAL C 3 90 ? 7.543 10.622 -20.860 1.00 32.70 103 VAL C CA 1
ATOM 3148 C C . VAL C 3 90 ? 6.154 10.080 -21.059 1.00 33.41 103 VAL C C 1
ATOM 3149 O O . VAL C 3 90 ? 5.869 9.426 -22.053 1.00 36.03 103 VAL C O 1
ATOM 3162 N N . LYS C 3 91 ? 5.284 10.386 -20.112 1.00 34.26 104 LYS C N 1
ATOM 3163 C CA . LYS C 3 91 ? 3.913 9.913 -20.131 1.00 46.59 104 LYS C CA 1
ATOM 3164 C C . LYS C 3 91 ? 2.994 11.084 -19.806 1.00 42.17 104 LYS C C 1
ATOM 3165 O O . LYS C 3 91 ? 3.060 11.652 -18.709 1.00 31.74 104 LYS C O 1
ATOM 3172 N N . GLU C 3 92 ? 2.132 11.447 -20.751 1.00 37.58 105 GLU C N 1
ATOM 3173 C CA . GLU C 3 92 ? 1.205 12.542 -20.527 1.00 38.96 105 GLU C CA 1
ATOM 3174 C C . GLU C 3 92 ? 0.155 12.077 -19.554 1.00 38.53 105 GLU C C 1
ATOM 3175 O O . GLU C 3 92 ? -0.343 10.963 -19.704 1.00 39.48 105 GLU C O 1
ATOM 3187 N N . ILE C 3 93 ? -0.180 12.905 -18.558 1.00 32.98 106 ILE C N 1
ATOM 3188 C CA . ILE C 3 93 ? -1.179 12.528 -17.551 1.00 33.18 106 ILE C CA 1
ATOM 3189 C C . ILE C 3 93 ? -2.504 13.309 -17.544 1.00 36.01 106 ILE C C 1
ATOM 3190 O O . ILE C 3 93 ? -3.534 12.769 -17.147 1.00 36.04 106 ILE C O 1
ATOM 3206 N N . GLY C 3 94 ? -2.511 14.561 -17.966 1.00 35.54 107 GLY C N 1
ATOM 3207 C CA . GLY C 3 94 ? -3.753 15.309 -17.951 1.00 38.63 107 GLY C CA 1
ATOM 3208 C C . GLY C 3 94 ? -3.519 16.763 -18.283 1.00 40.22 107 GLY C C 1
ATOM 3209 O O . GLY C 3 94 ? -2.383 17.184 -18.489 1.00 40.57 107 GLY C O 1
ATOM 3213 N N . SER C 3 95 ? -4.582 17.551 -18.321 1.00 40.16 108 SER C N 1
ATOM 3214 C CA . SER C 3 95 ? -4.427 18.942 -18.679 1.00 39.65 108 SER C CA 1
ATOM 3215 C C . SER C 3 95 ? -5.368 19.795 -17.850 1.00 41.37 108 SER C C 1
ATOM 3216 O O . SER C 3 95 ? -6.336 19.289 -17.285 1.00 44.67 108 SER C O 1
ATOM 3224 N N . THR C 3 96 ? -5.047 21.085 -17.758 1.00 38.52 109 THR C N 1
ATOM 3225 C CA . THR C 3 96 ? -5.931 22.086 -17.173 1.00 38.74 109 THR C CA 1
ATOM 3226 C C . THR C 3 96 ? -5.981 23.275 -18.125 1.00 39.15 109 THR C C 1
ATOM 3227 O O . THR C 3 96 ? -5.168 23.374 -19.041 1.00 39.24 109 THR C O 1
ATOM 3238 N N . MET C 3 97 ? -6.948 24.159 -17.913 1.00 38.44 110 MET C N 1
ATOM 3239 C CA . MET C 3 97 ? -7.057 25.393 -18.671 1.00 39.51 110 MET C CA 1
ATOM 3240 C C . MET C 3 97 ? -7.393 26.540 -17.724 1.00 43.17 110 MET C C 1
ATOM 3241 O O . MET C 3 97 ? -8.264 26.417 -16.859 1.00 44.16 110 MET C O 1
ATOM 3255 N N . SER C 3 98 ? -6.684 27.650 -17.871 1.00 46.79 111 SER C N 1
ATOM 3256 C CA . SER C 3 98 ? -7.031 28.865 -17.155 1.00 48.81 111 SER C CA 1
ATOM 3257 C C . SER C 3 98 ? -8.494 29.231 -17.372 1.00 51.02 111 SER C C 1
ATOM 3258 O O . SER C 3 98 ? -8.962 29.316 -18.512 1.00 55.37 111 SER C O 1
ATOM 3266 N N . GLY C 3 99 ? -9.212 29.440 -16.275 1.00 54.03 112 GLY C N 1
ATOM 3267 C CA . GLY C 3 99 ? -10.581 29.911 -16.339 1.00 57.42 112 GLY C CA 1
ATOM 3268 C C . GLY C 3 99 ? -11.613 28.836 -16.633 1.00 59.58 112 GLY C C 1
ATOM 3269 O O . GLY C 3 99 ? -12.799 29.149 -16.746 1.00 62.61 112 GLY C O 1
ATOM 3273 N N . ARG C 3 100 ? -11.185 27.583 -16.772 1.00 61.38 113 ARG C N 1
ATOM 3274 C CA . ARG C 3 100 ? -12.124 26.479 -16.990 1.00 65.44 113 ARG C CA 1
ATOM 3275 C C . ARG C 3 100 ? -11.951 25.386 -15.937 1.00 58.49 113 ARG C C 1
ATOM 3276 O O . ARG C 3 100 ? -10.842 25.144 -15.444 1.00 57.12 113 ARG C O 1
ATOM 3283 N N . LYS C 3 101 ? -13.061 24.740 -15.595 1.00 52.87 114 LYS C N 1
ATOM 3284 C CA . LYS C 3 101 ? -13.051 23.608 -14.683 1.00 50.41 114 LYS C CA 1
ATOM 3285 C C . LYS C 3 101 ? -13.119 22.329 -15.511 1.00 51.15 114 LYS C C 1
ATOM 3286 O O . LYS C 3 101 ? -14.096 22.083 -16.215 1.00 56.44 114 LYS C O 1
ATOM 3290 N N . GLY C 3 102 ? -12.056 21.534 -15.444 1.00 44.84 115 GLY C N 1
ATOM 3291 C CA . GLY C 3 102 ? -11.934 20.333 -16.247 1.00 43.52 115 GLY C CA 1
ATOM 3292 C C . GLY C 3 102 ? -11.839 19.118 -15.357 1.00 41.00 115 GLY C C 1
ATOM 3293 O O . GLY C 3 102 ? -11.640 19.250 -14.145 1.00 39.45 115 GLY C O 1
ATOM 3297 N N . THR C 3 103 ? -11.975 17.944 -15.969 1.00 50.11 116 THR C N 1
ATOM 3298 C CA . THR C 3 103 ? -12.013 16.683 -15.244 1.00 52.74 116 THR C CA 1
ATOM 3299 C C . THR C 3 103 ? -10.641 16.177 -14.795 1.00 48.99 116 THR C C 1
ATOM 3300 O O . THR C 3 103 ? -10.534 15.046 -14.292 1.00 49.07 116 THR C O 1
ATOM 3311 N N . ASP C 3 104 ? -9.589 16.968 -14.983 1.00 44.71 117 ASP C N 1
ATOM 3312 C CA . ASP C 3 104 ? -8.274 16.550 -14.472 1.00 43.30 117 ASP C CA 1
ATOM 3313 C C . ASP C 3 104 ? -7.824 17.473 -13.364 1.00 42.50 117 ASP C C 1
ATOM 3314 O O . ASP C 3 104 ? -6.767 17.268 -12.759 1.00 41.34 117 ASP C O 1
ATOM 3323 N N . ASP C 3 105 ? -8.641 18.481 -13.078 1.00 41.23 118 ASP C N 1
ATOM 3324 C CA . ASP C 3 105 ? -8.269 19.487 -12.106 1.00 41.85 118 ASP C CA 1
ATOM 3325 C C . ASP C 3 105 ? -7.815 18.854 -10.809 1.00 38.28 118 ASP C C 1
ATOM 3326 O O . ASP C 3 105 ? -6.862 19.304 -10.195 1.00 36.21 118 ASP C O 1
ATOM 3335 N N . SER C 3 106 ? -8.491 17.788 -10.414 1.00 40.08 119 SER C N 1
ATOM 3336 C CA . SER C 3 106 ? -8.272 17.187 -9.105 1.00 37.34 119 SER C CA 1
ATOM 3337 C C . SER C 3 106 ? -7.382 15.953 -9.162 1.00 34.77 119 SER C C 1
ATOM 3338 O O . SER C 3 106 ? -7.208 15.256 -8.159 1.00 36.97 119 SER C O 1
ATOM 3346 N N . MET C 3 107 ? -6.826 15.656 -10.328 1.00 32.00 120 MET C N 1
ATOM 3347 C CA . MET C 3 107 ? -5.913 14.522 -10.428 1.00 33.75 120 MET C CA 1
ATOM 3348 C C . MET C 3 107 ? -4.676 14.814 -9.568 1.00 33.15 120 MET C C 1
ATOM 3349 O O . MET C 3 107 ? -4.123 15.910 -9.644 1.00 32.58 120 MET C O 1
ATOM 3363 N N . THR C 3 108 ? -4.262 13.855 -8.734 1.00 30.94 121 THR C N 1
ATOM 3364 C CA . THR C 3 108 ? -3.084 14.029 -7.898 1.00 31.54 121 THR C CA 1
ATOM 3365 C C . THR C 3 108 ? -1.870 13.273 -8.405 1.00 30.59 121 THR C C 1
ATOM 3366 O O . THR C 3 108 ? -1.978 12.306 -9.173 1.00 34.69 121 THR C O 1
ATOM 3377 N N . LEU C 3 109 ? -0.704 13.699 -7.934 1.00 27.21 122 LEU C N 1
ATOM 3378 C CA . LEU C 3 109 ? 0.532 13.021 -8.266 1.00 27.86 122 LEU C CA 1
ATOM 3379 C C . LEU C 3 109 ? 0.454 11.531 -7.919 1.00 25.04 122 LEU C C 1
ATOM 3380 O O . LEU C 3 109 ? 0.789 10.668 -8.748 1.00 27.05 122 LEU C O 1
ATOM 3396 N N . GLN C 3 110 ? 0.053 11.221 -6.690 1.00 27.17 123 GLN C N 1
ATOM 3397 C CA . GLN C 3 110 ? 0.108 9.844 -6.228 1.00 26.52 123 GLN C CA 1
ATOM 3398 C C . GLN C 3 110 ? -0.916 8.992 -6.990 1.00 29.18 123 GLN C C 1
ATOM 3399 O O . GLN C 3 110 ? -0.701 7.806 -7.173 1.00 30.51 123 GLN C O 1
ATOM 3413 N N . SER C 3 111 ? -2.001 9.610 -7.450 1.00 30.45 124 SER C N 1
ATOM 3414 C CA . SER C 3 111 ? -3.012 8.869 -8.233 1.00 36.86 124 SER C CA 1
ATOM 3415 C C . SER C 3 111 ? -2.411 8.401 -9.544 1.00 36.49 124 SER C C 1
ATOM 3416 O O . SER C 3 111 ? -2.877 7.437 -10.153 1.00 35.63 124 SER C O 1
ATOM 3424 N N . GLN C 3 112 ? -1.358 9.090 -9.977 1.00 34.93 125 GLN C N 1
ATOM 3425 C CA . GLN C 3 112 ? -0.684 8.752 -11.210 1.00 34.82 125 GLN C CA 1
ATOM 3426 C C . GLN C 3 112 ? 0.569 7.938 -10.959 1.00 35.95 125 GLN C C 1
ATOM 3427 O O . GLN C 3 112 ? 1.353 7.720 -11.882 1.00 37.28 125 GLN C O 1
ATOM 3441 N N . LYS C 3 113 ? 0.756 7.470 -9.730 1.00 33.06 126 LYS C N 1
ATOM 3442 C CA . LYS C 3 113 ? 1.919 6.633 -9.415 1.00 33.70 126 LYS C CA 1
ATOM 3443 C C . LYS C 3 113 ? 3.243 7.385 -9.627 1.00 32.94 126 LYS C C 1
ATOM 3444 O O . LYS C 3 113 ? 4.289 6.806 -9.912 1.00 32.86 126 LYS C O 1
ATOM 3454 N N . PHE C 3 114 ? 3.173 8.692 -9.471 1.00 30.61 127 PHE C N 1
ATOM 3455 C CA . PHE C 3 114 ? 4.344 9.533 -9.471 1.00 26.05 127 PHE C CA 1
ATOM 3456 C C . PHE C 3 114 ? 5.302 9.055 -8.373 1.00 29.33 127 PHE C C 1
ATOM 3457 O O . PHE C 3 114 ? 4.885 8.775 -7.250 1.00 29.20 127 PHE C O 1
ATOM 3474 N N . GLN C 3 115 ? 6.586 8.955 -8.695 1.00 26.75 128 GLN C N 1
ATOM 3475 C CA . GLN C 3 115 ? 7.593 8.638 -7.678 1.00 27.60 128 GLN C CA 1
ATOM 3476 C C . GLN C 3 115 ? 8.478 9.840 -7.498 1.00 24.87 128 GLN C C 1
ATOM 3477 O O . GLN C 3 115 ? 8.909 10.445 -8.481 1.00 22.69 128 GLN C O 1
ATOM 3491 N N . ILE C 3 116 ? 8.774 10.171 -6.241 1.00 20.17 129 ILE C N 1
ATOM 3492 C CA . ILE C 3 116 ? 9.541 11.367 -5.945 1.00 19.88 129 ILE C CA 1
ATOM 3493 C C . ILE C 3 116 ? 10.897 11.348 -6.648 1.00 18.10 129 ILE C C 1
ATOM 3494 O O . ILE C 3 116 ? 11.611 10.357 -6.611 1.00 22.15 129 ILE C O 1
ATOM 3510 N N . GLY C 3 117 ? 11.223 12.438 -7.320 1.00 20.66 130 GLY C N 1
ATOM 3511 C CA . GLY C 3 117 ? 12.411 12.465 -8.142 1.00 23.52 130 GLY C CA 1
ATOM 3512 C C . GLY C 3 117 ? 12.079 12.430 -9.624 1.00 22.51 130 GLY C C 1
ATOM 3513 O O . GLY C 3 117 ? 12.897 12.835 -10.437 1.00 22.96 130 GLY C O 1
ATOM 3517 N N . ASP C 3 118 ? 10.906 11.907 -9.966 1.00 19.83 131 ASP C N 1
ATOM 3518 C CA . ASP C 3 118 ? 10.437 11.960 -11.354 1.00 23.08 131 ASP C CA 1
ATOM 3519 C C . ASP C 3 118 ? 10.290 13.437 -11.701 1.00 23.89 131 ASP C C 1
ATOM 3520 O O . ASP C 3 118 ? 9.869 14.244 -10.847 1.00 24.05 131 ASP C O 1
ATOM 3529 N N . TYR C 3 119 ? 10.591 13.808 -12.941 1.00 23.39 132 TYR C N 1
ATOM 3530 C CA . TYR C 3 119 ? 10.325 15.189 -13.362 1.00 24.05 132 TYR C CA 1
ATOM 3531 C C . TYR C 3 119 ? 8.872 15.443 -13.816 1.00 22.28 132 TYR C C 1
ATOM 3532 O O . TYR C 3 119 ? 8.189 14.531 -14.252 1.00 24.13 132 TYR C O 1
ATOM 3550 N N . LEU C 3 120 ? 8.408 16.684 -13.694 1.00 19.33 133 LEU C N 1
ATOM 3551 C CA . LEU C 3 120 ? 7.144 17.103 -14.291 1.00 23.95 133 LEU C CA 1
ATOM 3552 C C . LEU C 3 120 ? 7.423 18.038 -15.501 1.00 28.11 133 LEU C C 1
ATOM 3553 O O . LEU C 3 120 ? 8.178 19.033 -15.394 1.00 24.84 133 LEU C O 1
ATOM 3569 N N . ASP C 3 121 ? 6.823 17.730 -16.649 1.00 25.29 134 ASP C N 1
ATOM 3570 C CA . ASP C 3 121 ? 7.033 18.538 -17.840 1.00 24.96 134 ASP C CA 1
ATOM 3571 C C . ASP C 3 121 ? 5.677 19.115 -18.240 1.00 27.76 134 ASP C C 1
ATOM 3572 O O . ASP C 3 121 ? 4.688 18.379 -18.369 1.00 27.23 134 ASP C O 1
ATOM 3581 N N . ILE C 3 122 ? 5.619 20.438 -18.386 1.00 28.59 135 ILE C N 1
ATOM 3582 C CA . ILE C 3 122 ? 4.344 21.112 -18.628 1.00 30.14 135 ILE C CA 1
ATOM 3583 C C . ILE C 3 122 ? 4.375 21.936 -19.927 1.00 33.53 135 ILE C C 1
ATOM 3584 O O . ILE C 3 122 ? 5.010 23.013 -20.011 1.00 32.88 135 ILE C O 1
ATOM 3600 N N . ALA C 3 123 ? 3.693 21.405 -20.946 1.00 33.46 136 ALA C N 1
ATOM 3601 C CA . ALA C 3 123 ? 3.601 22.077 -22.225 1.00 33.39 136 ALA C CA 1
ATOM 3602 C C . ALA C 3 123 ? 2.416 23.036 -22.203 1.00 33.99 136 ALA C C 1
ATOM 3603 O O . ALA C 3 123 ? 1.249 22.617 -22.097 1.00 33.33 136 ALA C O 1
ATOM 3610 N N . ILE C 3 124 ? 2.724 24.319 -22.315 1.00 34.06 137 ILE C N 1
ATOM 3611 C CA . ILE C 3 124 ? 1.728 25.354 -22.129 1.00 36.46 137 ILE C CA 1
ATOM 3612 C C . ILE C 3 124 ? 1.412 25.972 -23.477 1.00 38.78 137 ILE C C 1
ATOM 3613 O O . ILE C 3 124 ? 2.325 26.325 -24.225 1.00 38.98 137 ILE C O 1
ATOM 3629 N N . THR C 3 125 ? 0.119 26.099 -23.781 1.00 37.42 138 THR C N 1
ATOM 3630 C CA . THR C 3 125 ? -0.333 26.707 -25.030 1.00 39.54 138 THR C CA 1
ATOM 3631 C C . THR C 3 125 ? -1.115 27.965 -24.718 1.00 42.27 138 THR C C 1
ATOM 3632 O O . THR C 3 125 ? -2.187 27.893 -24.118 1.00 42.39 138 THR C O 1
ATOM 3643 N N . PRO C 3 126 ? -0.601 29.124 -25.141 1.00 47.84 139 PRO C N 1
ATOM 3644 C CA . PRO C 3 126 ? -1.367 30.366 -25.015 1.00 48.96 139 PRO C CA 1
ATOM 3645 C C . PRO C 3 126 ? -2.697 30.310 -25.781 1.00 48.49 139 PRO C C 1
ATOM 3646 O O . PRO C 3 126 ? -2.850 29.527 -26.723 1.00 46.42 139 PRO C O 1
ATOM 3657 N N . PRO C 3 127 ? -3.669 31.128 -25.368 1.00 48.22 140 PRO C N 1
ATOM 3658 C CA . PRO C 3 127 ? -4.993 31.033 -25.983 1.00 51.27 140 PRO C CA 1
ATOM 3659 C C . PRO C 3 127 ? -5.017 31.645 -27.375 1.00 51.82 140 PRO C C 1
ATOM 3660 O O . PRO C 3 127 ? -5.867 31.189 -28.147 1.00 58.67 140 PRO C O 1
#

B-factor: mean 38.66, std 15.48, range [12.62, 120.35]

Foldseek 3Di:
DFAFQKKKKAQADQVDDPVNVCVPLVVQAAWDDKDFDADPVGRSTTPGMMMTGHPGRNSLVRSQVAQQQNDDPRDRMHMGGDDDDPDD/DCVVPWDWDPDPPIDTHDDDDPVVVVD/DDDDDDPVPDWWFKAKEAEAAAQDWDDFVCCPPNHHDPDIDIDTHHQQDAPLNVQVVVCVVPVLCLDFFKKKWKWWWDQDVVPRGIDIGTDDMDTRPDDDPRRRPGNVNVVHDGPIHMIIYMYDD

Secondary structure (DSSP, 8-state):
-PPP-EEEEE---TT--HHHHHHHHHTTS-EEEEE--EETTEEEEE-SEEEEEESSHHHHHHHHHHHTT-EETTEE-EEEEE--PPP-/-HHHHSEE-SSSS--EEEPPPHHHHH-/------TTTSPPEEEEEEEESSS-PPPGGGSGGG---SS-EEEEE-TT-BHHHHHHHHHHH-GGGGSTT-EEEEEEEEEETTTTEEEEEEEEEEETTB--TTTT-BTGGGT--BTBEEEEEEE--